Protein AF-A0A959FD86-F1 (afdb_monomer)

pLDDT: mean 81.45, std 14.0, range [46.38, 97.31]

Sequence (207 aa):
MQPTAFTTLLCTLETKECADFSRFHRYMFPRRQRAQRYLDFLLLYHPDYHSRKDLTKAFVFQSLHPGSTYDNKSLGNVFSYLKGQLETFLSWQYLMQTGFERDVFLAKVLRERSLSKAYYQQLTAAGRNLEKADVVGQRTLINYLEIKHGDYYSSLDNKLQHRDYKGSVFGQLLKSQELLNDLLATKYAAELQNRKRILGQVDQKVG

Secondary structure (DSSP, 8-state):
----HHHHHHTTS-HHHHHHHHHHHHHH-TT-HHHHHHHHHHHTT-S-TTT-SS--HHHHHHHHSTTSPP-HHHHHHHHHHHHHHHHHHHHHHHHHH-HHHHHHHHHHHHHHTT-HHHHHHHHHHHHHHHHHS----HHHHHHHHHHHHHHHT-TT-GGGGGS-GGGSHHHHHHHHHHHHHHHHHHHHHHHHHHHHHHHHHHHTT--

Solvent-accessible surface area (backbone atoms only — not comparable to full-atom values): 11746 Å² total; per-residue (Å²): 35,84,86,42,77,38,57,58,56,58,48,74,51,50,77,66,51,48,54,50,48,55,51,48,49,52,70,80,41,67,90,45,56,71,54,49,54,55,50,58,59,51,58,77,42,67,69,52,46,66,79,36,80,79,46,32,71,61,48,57,48,39,74,77,38,71,94,54,80,84,53,68,68,64,52,48,53,43,43,57,50,52,31,54,51,48,54,50,49,53,52,48,52,56,38,69,73,34,66,54,60,40,32,49,51,51,22,52,54,28,47,77,68,68,36,57,71,61,17,51,55,34,41,54,53,29,50,56,54,49,77,68,49,95,57,98,42,75,66,50,53,52,54,50,47,56,45,52,52,53,52,69,73,33,90,87,45,76,75,60,85,72,59,82,40,80,85,37,73,66,33,50,48,51,52,51,52,51,51,50,51,52,51,51,51,52,51,49,52,51,51,54,51,51,50,52,52,54,54,57,55,52,62,68,72,77,113

Mean predicted aligned error: 12.86 Å

Radius of gyration: 27.87 Å; Cα contacts (8 Å, |Δi|>4): 113; chains: 1; bounding box: 80×49×65 Å

Structure (mmCIF, N/CA/C/O backbone):
data_AF-A0A959FD86-F1
#
_entry.id   AF-A0A959FD86-F1
#
loop_
_atom_site.group_PDB
_atom_site.id
_atom_site.type_symbol
_atom_site.label_atom_id
_atom_site.label_alt_id
_atom_site.label_comp_id
_atom_site.label_asym_id
_atom_site.label_entity_id
_atom_site.label_seq_id
_atom_site.pdbx_PDB_ins_code
_atom_site.Cartn_x
_atom_site.Cartn_y
_atom_site.Cartn_z
_atom_site.occupancy
_atom_site.B_iso_or_equiv
_atom_site.auth_seq_id
_atom_site.auth_comp_id
_atom_site.auth_asym_id
_atom_site.auth_atom_id
_atom_site.pdbx_PDB_model_num
ATOM 1 N N . MET A 1 1 ? -14.243 11.418 16.807 1.00 82.81 1 MET A N 1
ATOM 2 C CA . MET A 1 1 ? -13.018 10.734 17.305 1.00 82.81 1 MET A CA 1
ATOM 3 C C . MET A 1 1 ? -11.762 11.507 16.945 1.00 82.81 1 MET A C 1
ATOM 5 O O . MET A 1 1 ? -11.674 11.977 15.815 1.00 82.81 1 MET A O 1
ATOM 9 N N . GLN A 1 2 ? -10.776 11.587 17.854 1.00 83.50 2 GLN A N 1
ATOM 10 C CA . GLN A 1 2 ? -9.439 12.090 17.504 1.00 83.50 2 GLN A CA 1
ATOM 11 C C . GLN A 1 2 ? -8.875 11.295 16.314 1.00 83.50 2 GLN A C 1
ATOM 13 O O . GLN A 1 2 ? -8.913 10.057 16.367 1.00 83.50 2 GLN A O 1
ATOM 18 N N . PRO A 1 3 ? -8.391 11.966 15.256 1.00 86.81 3 PRO A N 1
ATOM 19 C CA . PRO A 1 3 ? -7.909 11.293 14.066 1.00 86.81 3 PRO A CA 1
ATOM 20 C C . PRO A 1 3 ? -6.729 10.381 14.387 1.00 86.81 3 PRO A C 1
ATOM 22 O O . PRO A 1 3 ? -5.819 10.714 15.143 1.00 86.81 3 PRO A O 1
ATOM 25 N N . THR A 1 4 ? -6.782 9.183 13.820 1.00 90.88 4 THR A N 1
ATOM 26 C CA . THR A 1 4 ? -5.685 8.218 13.822 1.00 90.88 4 THR A CA 1
ATOM 27 C C . THR A 1 4 ? -5.287 7.953 12.384 1.00 90.88 4 THR A C 1
ATOM 29 O O . THR A 1 4 ? -6.132 8.058 11.500 1.00 90.88 4 THR A O 1
ATOM 32 N N . ALA A 1 5 ? -4.045 7.531 12.144 1.00 91.75 5 ALA A N 1
ATOM 33 C CA . ALA A 1 5 ? -3.595 7.206 10.792 1.00 91.75 5 ALA A CA 1
ATOM 34 C C . ALA A 1 5 ? -4.514 6.184 10.089 1.00 91.75 5 ALA A C 1
ATOM 36 O O . ALA A 1 5 ? -4.769 6.317 8.898 1.00 91.75 5 ALA A O 1
ATOM 37 N N . PHE A 1 6 ? -5.066 5.214 10.833 1.00 94.88 6 PHE A N 1
ATOM 38 C CA . PHE A 1 6 ? -6.051 4.275 10.295 1.00 94.88 6 PHE A CA 1
ATOM 39 C C . PHE A 1 6 ? -7.334 4.977 9.842 1.00 94.88 6 PHE A C 1
ATOM 41 O O . PHE A 1 6 ? -7.732 4.829 8.697 1.00 94.88 6 PHE A O 1
ATOM 48 N N . THR A 1 7 ? -7.981 5.742 10.723 1.00 92.94 7 THR A N 1
ATOM 49 C CA . THR A 1 7 ? -9.269 6.376 10.400 1.00 92.94 7 THR A CA 1
ATOM 50 C C . THR A 1 7 ? -9.144 7.483 9.371 1.00 92.94 7 THR A C 1
ATOM 52 O O . THR A 1 7 ? -10.037 7.629 8.554 1.00 92.94 7 THR A O 1
ATOM 55 N N . THR A 1 8 ? -8.032 8.221 9.371 1.00 93.38 8 THR A N 1
ATOM 56 C CA . THR A 1 8 ? -7.745 9.223 8.341 1.00 93.38 8 THR A CA 1
ATOM 57 C C . THR A 1 8 ? -7.641 8.573 6.966 1.00 93.38 8 THR A C 1
ATOM 59 O O . THR A 1 8 ? -8.218 9.092 6.021 1.00 93.38 8 THR A O 1
ATOM 62 N N . LEU A 1 9 ? -6.957 7.427 6.861 1.00 93.88 9 LEU A N 1
ATOM 63 C CA . LEU A 1 9 ? -6.895 6.666 5.615 1.00 93.88 9 LEU A CA 1
ATOM 64 C C . LEU A 1 9 ? -8.255 6.049 5.272 1.00 93.88 9 LEU A C 1
ATOM 66 O O . LEU A 1 9 ? -8.675 6.091 4.129 1.00 93.88 9 LEU A O 1
ATOM 70 N N . LEU A 1 10 ? -8.981 5.529 6.263 1.00 94.88 10 LEU A N 1
ATOM 71 C CA . LEU A 1 10 ? -10.306 4.950 6.054 1.00 94.88 10 LEU A CA 1
ATOM 72 C C . LEU A 1 10 ? -11.311 5.972 5.494 1.00 94.88 10 LEU A C 1
ATOM 74 O O . LEU A 1 10 ? -12.172 5.579 4.722 1.00 94.88 10 LEU A O 1
ATOM 78 N N . CYS A 1 11 ? -11.198 7.261 5.844 1.00 94.31 11 CYS A N 1
ATOM 79 C CA . CYS A 1 11 ? -12.034 8.335 5.289 1.00 94.31 11 CYS A CA 1
ATOM 80 C C . CYS A 1 11 ? -11.855 8.563 3.786 1.00 94.31 11 CYS A C 1
ATOM 82 O O . CYS A 1 11 ? -12.707 9.209 3.184 1.00 94.31 11 CYS A O 1
ATOM 84 N N . THR A 1 12 ? -10.731 8.143 3.199 1.00 94.44 12 THR A N 1
ATOM 85 C CA . THR A 1 12 ? -10.464 8.394 1.777 1.00 94.44 12 THR A CA 1
ATOM 86 C C . THR A 1 12 ? -11.132 7.369 0.872 1.00 94.44 12 THR A C 1
ATOM 88 O O . THR A 1 12 ? -11.039 7.512 -0.341 1.00 94.44 12 THR A O 1
ATOM 91 N N . LEU A 1 13 ? -11.735 6.324 1.443 1.00 95.06 13 LEU A N 1
ATOM 92 C CA . LEU A 1 13 ? -12.350 5.246 0.686 1.00 95.06 13 LEU A CA 1
ATOM 93 C C . LEU A 1 13 ? -13.759 5.642 0.248 1.00 95.06 13 LEU A C 1
ATOM 95 O O . LEU A 1 13 ? -14.527 6.251 0.991 1.00 95.06 13 LEU A O 1
ATOM 99 N N . GLU A 1 14 ? -14.137 5.229 -0.952 1.00 95.06 14 GLU A N 1
ATOM 100 C CA . GLU A 1 14 ? -15.531 5.259 -1.375 1.00 95.06 14 GLU A CA 1
ATOM 101 C C . GLU A 1 14 ? -16.345 4.166 -0.666 1.00 95.06 14 GLU A C 1
ATOM 103 O O . GLU A 1 14 ? -15.820 3.144 -0.219 1.00 95.06 14 GLU A O 1
ATOM 108 N N . THR A 1 15 ? -17.674 4.310 -0.630 1.00 93.62 15 THR A N 1
ATOM 109 C CA . THR A 1 15 ? -18.572 3.316 -0.010 1.00 93.62 15 THR A CA 1
ATOM 110 C C . THR A 1 15 ? -18.346 1.899 -0.548 1.00 93.62 15 THR A C 1
ATOM 112 O O . THR A 1 15 ? -18.383 0.926 0.209 1.00 93.62 15 THR A O 1
ATOM 115 N N . LYS A 1 16 ? -18.081 1.774 -1.854 1.00 94.88 16 LYS A N 1
ATOM 116 C CA . LYS A 1 16 ? -17.762 0.490 -2.486 1.00 94.88 16 LYS A CA 1
ATOM 117 C C . LYS A 1 16 ? -16.429 -0.068 -1.981 1.00 94.88 16 LYS A C 1
ATOM 119 O O . LYS A 1 16 ? -16.367 -1.240 -1.618 1.00 94.88 16 LYS A O 1
ATOM 124 N N . GLU A 1 17 ? -15.396 0.766 -1.899 1.00 95.44 17 GLU A N 1
ATOM 125 C CA . GLU A 1 17 ? -14.077 0.371 -1.397 1.00 95.44 17 GLU A CA 1
ATOM 126 C C . GLU A 1 17 ? -14.132 -0.049 0.073 1.00 95.44 17 GLU A C 1
ATOM 128 O O . GLU A 1 17 ? -13.479 -1.014 0.456 1.00 95.44 17 GLU A O 1
ATOM 133 N N . CYS A 1 18 ? -14.965 0.592 0.897 1.00 96.69 18 CYS A N 1
ATOM 134 C CA . CYS A 1 18 ? -15.204 0.152 2.272 1.00 96.69 18 CYS A CA 1
ATOM 135 C C . CYS A 1 18 ? -15.794 -1.261 2.344 1.00 96.69 18 CYS A C 1
ATOM 137 O O . CYS A 1 18 ? -15.360 -2.080 3.162 1.00 96.69 18 CYS A O 1
ATOM 139 N N . ALA A 1 19 ? -16.785 -1.554 1.498 1.00 96.31 19 ALA A N 1
ATOM 140 C CA . ALA A 1 19 ? -17.406 -2.872 1.435 1.00 96.31 19 ALA A CA 1
ATOM 141 C C . ALA A 1 19 ? -16.407 -3.937 0.953 1.00 96.31 19 ALA A C 1
ATOM 143 O O . ALA A 1 19 ? -16.320 -5.021 1.541 1.00 96.31 19 ALA A O 1
ATOM 144 N N . ASP A 1 20 ? -15.618 -3.608 -0.071 1.00 96.19 20 ASP A N 1
ATOM 145 C CA . ASP A 1 20 ? -14.568 -4.474 -0.603 1.00 96.19 20 ASP A CA 1
ATOM 146 C C . ASP A 1 20 ? -13.450 -4.695 0.423 1.00 96.19 20 ASP A C 1
ATOM 148 O O . ASP A 1 20 ? -13.005 -5.830 0.600 1.00 96.19 20 ASP A O 1
ATOM 152 N N . PHE A 1 21 ? -13.060 -3.667 1.180 1.00 97.31 21 PHE A N 1
ATOM 153 C CA . PHE A 1 21 ? -12.067 -3.779 2.245 1.00 97.31 21 PHE A CA 1
ATOM 154 C C . PHE A 1 21 ? -12.558 -4.651 3.409 1.00 97.31 21 PHE A C 1
ATOM 156 O O . PHE A 1 21 ? -11.832 -5.540 3.861 1.00 97.31 21 PHE A O 1
ATOM 163 N N . SER A 1 22 ? -13.801 -4.468 3.872 1.00 96.88 22 SER A N 1
ATOM 164 C CA . SER A 1 22 ? -14.382 -5.332 4.915 1.00 96.88 22 SER A CA 1
ATOM 165 C C . SER A 1 22 ? -14.430 -6.794 4.462 1.00 96.88 22 SER A C 1
ATOM 167 O O . SER A 1 22 ? -14.058 -7.704 5.211 1.00 96.88 22 SER A O 1
ATOM 169 N N . ARG A 1 23 ? -14.805 -7.030 3.199 1.00 96.25 23 ARG A N 1
ATOM 170 C CA . ARG A 1 23 ? -14.803 -8.360 2.586 1.00 96.25 23 ARG A CA 1
ATOM 171 C C . ARG A 1 23 ? -13.389 -8.943 2.497 1.00 96.25 23 ARG A C 1
ATOM 173 O O . ARG A 1 23 ? -13.185 -10.091 2.894 1.00 96.25 23 ARG A O 1
ATOM 180 N N . PHE A 1 24 ? -12.423 -8.161 2.019 1.00 95.75 24 PHE A N 1
ATOM 181 C CA . PHE A 1 24 ? -11.012 -8.535 1.936 1.00 95.75 24 PHE A CA 1
ATOM 182 C C . PHE A 1 24 ? -10.473 -8.961 3.303 1.00 95.75 24 PHE A C 1
ATOM 184 O O . PHE A 1 24 ? -9.928 -10.057 3.433 1.00 95.75 24 PHE A O 1
ATOM 191 N N . HIS A 1 25 ? -10.687 -8.146 4.339 1.00 95.75 25 HIS A N 1
ATOM 192 C CA . HIS A 1 25 ? -10.209 -8.445 5.685 1.00 95.75 25 HIS A CA 1
ATOM 193 C C . HIS A 1 25 ? -10.817 -9.749 6.227 1.00 95.75 25 HIS A C 1
ATOM 195 O O . HIS A 1 25 ? -10.102 -10.591 6.776 1.00 95.75 25 HIS A O 1
ATOM 201 N N . ARG A 1 26 ? -12.122 -9.962 6.014 1.00 95.00 26 ARG A N 1
ATOM 202 C CA . ARG A 1 26 ? -12.829 -11.172 6.453 1.00 95.00 26 ARG A CA 1
ATOM 203 C C . ARG A 1 26 ? -12.296 -12.446 5.794 1.00 95.00 26 ARG A C 1
ATOM 205 O O . ARG A 1 26 ? -12.138 -13.451 6.485 1.00 95.00 26 ARG A O 1
ATOM 212 N N . TYR A 1 27 ? -12.009 -12.408 4.492 1.00 93.44 27 TYR A N 1
ATOM 213 C CA . TYR A 1 27 ? -11.501 -13.572 3.759 1.00 93.44 27 TYR A CA 1
ATOM 214 C C . TYR A 1 27 ? -10.017 -13.840 4.007 1.00 93.44 27 TYR A C 1
ATOM 216 O O . TYR A 1 27 ? -9.631 -14.993 4.186 1.00 93.44 27 TYR A O 1
ATOM 224 N N . MET A 1 28 ? -9.190 -12.795 4.049 1.00 91.00 28 MET A N 1
ATOM 225 C CA . MET A 1 28 ? -7.741 -12.947 4.207 1.00 91.00 28 MET A CA 1
ATOM 226 C C . MET A 1 28 ? -7.341 -13.246 5.658 1.00 91.00 28 MET A C 1
ATOM 228 O O . MET A 1 28 ? -6.333 -13.911 5.896 1.00 91.00 28 MET A O 1
ATOM 232 N N . PHE A 1 29 ? -8.136 -12.804 6.643 1.00 92.31 29 PHE A N 1
ATOM 233 C CA . PHE A 1 29 ? -7.802 -12.921 8.068 1.00 92.31 29 PHE A CA 1
ATOM 234 C C . PHE A 1 29 ? -8.941 -13.518 8.917 1.00 92.31 29 PHE A C 1
ATOM 236 O O . PHE A 1 29 ? -9.335 -12.929 9.930 1.00 92.31 29 PHE A O 1
ATOM 243 N N . PRO A 1 30 ? -9.429 -14.738 8.611 1.00 87.44 30 PRO A N 1
ATOM 244 C CA . PRO A 1 30 ? -10.606 -15.322 9.268 1.00 87.44 30 PRO A CA 1
ATOM 245 C C . PRO A 1 30 ? -10.435 -15.524 10.785 1.00 87.44 30 PRO A C 1
ATOM 247 O O . PRO A 1 30 ? -11.404 -15.502 11.542 1.00 87.44 30 PRO A O 1
ATOM 250 N N . ARG A 1 31 ? -9.192 -15.671 11.266 1.00 90.31 31 ARG A N 1
ATOM 251 C CA . ARG A 1 31 ? -8.867 -15.827 12.698 1.00 90.31 31 ARG A CA 1
ATOM 252 C C . ARG A 1 31 ? -8.836 -14.502 13.474 1.00 90.31 31 ARG A C 1
ATOM 254 O O . ARG A 1 31 ? -8.650 -14.508 14.688 1.00 90.31 31 ARG A O 1
ATOM 261 N N . ARG A 1 32 ? -8.990 -13.351 12.809 1.00 91.88 32 ARG A N 1
ATOM 262 C CA . ARG A 1 32 ? -8.863 -12.006 13.407 1.00 91.88 32 ARG A CA 1
ATOM 263 C C . ARG A 1 32 ? -10.224 -11.334 13.608 1.00 91.88 32 ARG A C 1
ATOM 265 O O . ARG A 1 32 ? -10.382 -10.137 13.378 1.00 91.88 32 ARG A O 1
ATOM 272 N N . GLN A 1 33 ? -11.199 -12.093 14.115 1.00 90.56 33 GLN A N 1
ATOM 273 C CA . GLN A 1 33 ? -12.577 -11.622 14.320 1.00 90.56 33 GLN A CA 1
ATOM 274 C C . GLN A 1 33 ? -12.679 -10.377 15.209 1.00 90.56 33 GLN A C 1
ATOM 276 O O . GLN A 1 33 ? -13.546 -9.535 14.991 1.00 90.56 33 GLN A O 1
ATOM 281 N N . ARG A 1 34 ? -11.771 -10.216 16.183 1.00 92.62 34 ARG A N 1
ATOM 282 C CA . ARG A 1 34 ? -11.723 -9.001 17.005 1.00 92.62 34 ARG A CA 1
ATOM 283 C C . ARG A 1 34 ? -11.517 -7.759 16.139 1.00 92.62 34 ARG A C 1
ATOM 285 O O . ARG A 1 34 ? -12.311 -6.837 16.232 1.00 92.62 34 ARG A O 1
ATOM 292 N N . ALA A 1 35 ? -10.498 -7.752 15.280 1.00 94.81 35 ALA A N 1
ATOM 293 C CA . ALA A 1 35 ? -10.222 -6.625 14.392 1.00 94.81 35 ALA A CA 1
ATOM 294 C C . ALA A 1 35 ? -11.374 -6.382 13.404 1.00 94.81 35 ALA A C 1
ATOM 296 O O . ALA A 1 35 ? -11.750 -5.235 13.188 1.00 94.81 35 ALA A O 1
ATOM 297 N N . GLN A 1 36 ? -11.994 -7.455 12.897 1.00 96.31 36 GLN A N 1
ATOM 298 C CA . GLN A 1 36 ? -13.178 -7.356 12.040 1.00 96.31 36 GLN A CA 1
ATOM 299 C C . GLN A 1 36 ? -14.332 -6.620 12.734 1.00 96.31 36 GLN A C 1
ATOM 301 O O . GLN A 1 36 ? -14.937 -5.748 12.127 1.00 96.31 36 GLN A O 1
ATOM 306 N N . ARG A 1 37 ? -14.614 -6.915 14.010 1.00 96.06 37 ARG A N 1
ATOM 307 C CA . ARG A 1 37 ? -15.668 -6.220 14.769 1.00 96.06 37 ARG A CA 1
ATOM 308 C C . ARG A 1 37 ? -15.402 -4.723 14.908 1.00 96.06 37 ARG A C 1
ATOM 310 O O . ARG A 1 37 ? -16.329 -3.933 14.779 1.00 96.06 37 ARG A O 1
ATOM 317 N N . TYR A 1 38 ? -14.148 -4.336 15.147 1.00 95.62 38 TYR A N 1
ATOM 318 C CA . TYR A 1 38 ? -13.763 -2.922 15.170 1.00 95.62 38 TYR A CA 1
ATOM 319 C C . TYR A 1 38 ? -13.949 -2.261 13.806 1.00 95.62 38 TYR A C 1
ATOM 321 O O . TYR A 1 38 ? -14.475 -1.154 13.745 1.00 95.62 38 TYR A O 1
ATOM 329 N N . LEU A 1 39 ? -13.543 -2.935 12.727 1.00 96.56 39 LEU A N 1
ATOM 330 C CA . LEU A 1 39 ? -13.739 -2.442 11.368 1.00 96.56 39 LEU A CA 1
ATOM 331 C C . LEU A 1 39 ? -15.228 -2.249 11.060 1.00 96.56 39 LEU A C 1
ATOM 333 O O . LEU A 1 39 ? -15.629 -1.146 10.710 1.00 96.56 39 LEU A O 1
ATOM 337 N N . ASP A 1 40 ? -16.044 -3.285 11.257 1.00 95.88 40 ASP A N 1
ATOM 338 C CA . ASP A 1 40 ? -17.480 -3.249 10.971 1.00 95.88 40 ASP A CA 1
ATOM 339 C C . ASP A 1 40 ? -18.190 -2.165 11.797 1.00 95.88 40 ASP A C 1
ATOM 341 O O . ASP A 1 40 ? -19.011 -1.432 11.257 1.00 95.88 40 ASP A O 1
ATOM 345 N N . PHE A 1 41 ? -17.826 -2.000 13.076 1.00 95.38 41 PHE A N 1
ATOM 346 C CA . PHE A 1 41 ? -18.357 -0.922 13.915 1.00 95.38 41 PHE A CA 1
ATOM 347 C C . PHE A 1 41 ? -17.993 0.464 13.381 1.00 95.38 41 PHE A C 1
ATOM 349 O O . PHE A 1 41 ? -18.842 1.348 13.330 1.00 95.38 41 PHE A O 1
ATOM 356 N N . LEU A 1 42 ? -16.732 0.672 12.993 1.00 93.38 42 LEU A N 1
ATOM 357 C CA . LEU A 1 42 ? -16.291 1.963 12.475 1.00 93.38 42 LEU A CA 1
ATOM 358 C C . LEU A 1 42 ? -16.990 2.290 11.156 1.00 93.38 42 LEU A C 1
ATOM 360 O O . LEU A 1 42 ? -17.450 3.415 11.004 1.00 93.38 42 LEU A O 1
ATOM 364 N N . LEU A 1 43 ? -17.149 1.318 10.255 1.00 94.56 43 LEU A N 1
ATOM 365 C CA . LEU A 1 43 ? -17.794 1.518 8.954 1.00 94.56 43 LEU A CA 1
ATOM 366 C C . LEU A 1 43 ? -19.246 2.016 9.045 1.00 94.56 43 LEU A C 1
ATOM 368 O O . LEU A 1 43 ? -19.702 2.674 8.114 1.00 94.56 43 LEU A O 1
ATOM 372 N N . LEU A 1 44 ? -19.945 1.801 10.166 1.00 93.25 44 LEU A N 1
ATOM 373 C CA . LEU A 1 44 ? -21.273 2.389 10.415 1.00 93.25 44 LEU A CA 1
ATOM 374 C C . LEU A 1 44 ? -21.263 3.924 10.457 1.00 93.25 44 LEU A C 1
ATOM 376 O O . LEU A 1 44 ? -22.303 4.551 10.283 1.00 93.25 44 LEU A O 1
ATOM 380 N N . TYR A 1 45 ? -20.101 4.522 10.715 1.00 92.00 45 TYR A N 1
ATOM 381 C CA . TYR A 1 45 ? -19.916 5.965 10.840 1.00 92.00 45 TYR A CA 1
ATOM 382 C C . TYR A 1 45 ? -19.085 6.558 9.692 1.00 92.00 45 TYR A C 1
ATOM 384 O O . TYR A 1 45 ? -18.669 7.710 9.794 1.00 92.00 45 TYR A O 1
ATOM 392 N N . HIS A 1 46 ? -18.815 5.798 8.623 1.00 90.56 46 HIS A N 1
ATOM 393 C CA . HIS A 1 46 ? -18.085 6.296 7.454 1.00 90.56 46 HIS A CA 1
ATOM 394 C C . HIS A 1 46 ? -18.901 7.360 6.700 1.00 90.56 46 HIS A C 1
ATOM 396 O O . HIS A 1 46 ? -20.073 7.104 6.425 1.00 90.56 46 HIS A O 1
ATOM 402 N N . PRO A 1 47 ? -18.311 8.495 6.261 1.00 89.75 47 PRO A N 1
ATOM 403 C CA . PRO A 1 47 ? -16.932 8.978 6.476 1.00 89.75 47 PRO A CA 1
ATOM 404 C C . PRO A 1 47 ? -16.777 9.910 7.700 1.00 89.75 47 PRO A C 1
ATOM 406 O O . PRO A 1 47 ? -15.696 10.432 7.975 1.00 89.75 47 PRO A O 1
ATOM 409 N N . ASP A 1 48 ? -17.852 10.138 8.448 1.00 87.81 48 ASP A N 1
ATOM 410 C CA . ASP A 1 48 ? -18.017 11.235 9.408 1.00 87.81 48 ASP A CA 1
ATOM 411 C C . ASP A 1 48 ? -17.437 10.977 10.815 1.00 87.81 48 ASP A C 1
ATOM 413 O O . ASP A 1 48 ? -17.847 11.569 11.817 1.00 87.81 48 ASP A O 1
ATOM 417 N N . TYR A 1 49 ? -16.423 10.124 10.947 1.00 83.62 49 TYR A N 1
ATOM 418 C CA . TYR A 1 49 ? -15.870 9.745 12.258 1.00 83.62 49 TYR A CA 1
ATOM 419 C C . TYR A 1 49 ? -15.298 10.925 13.052 1.00 83.62 49 TYR A C 1
ATOM 421 O O . TYR A 1 49 ? -15.244 10.893 14.287 1.00 83.62 49 TYR A O 1
ATOM 429 N N . HIS A 1 50 ? -14.786 11.937 12.349 1.00 82.19 50 HIS A N 1
ATOM 430 C CA . HIS A 1 50 ? -14.096 13.079 12.947 1.00 82.19 50 HIS A CA 1
ATOM 431 C C . HIS A 1 50 ? -15.053 14.204 13.343 1.00 82.19 50 HIS A C 1
ATOM 433 O O . HIS A 1 50 ? -14.777 14.898 14.321 1.00 82.19 50 HIS A O 1
ATOM 439 N N . SER A 1 51 ? -16.193 14.337 12.659 1.00 84.69 51 SER A N 1
ATOM 440 C CA . SER A 1 51 ? -17.223 15.333 12.979 1.00 84.69 51 SER A CA 1
ATOM 441 C C . SER A 1 51 ? -18.078 14.915 14.183 1.00 84.69 51 SER A C 1
ATOM 443 O O . SER A 1 51 ? -18.573 15.768 14.923 1.00 84.69 51 SER A O 1
ATOM 445 N N . ARG A 1 52 ? -18.190 13.607 14.458 1.00 85.62 52 ARG A N 1
ATOM 446 C CA . ARG A 1 52 ? -18.922 13.076 15.618 1.00 85.62 52 ARG A CA 1
ATOM 447 C C . ARG A 1 52 ? -18.126 13.210 16.926 1.00 85.62 52 ARG A C 1
ATOM 449 O O . ARG A 1 52 ? -17.121 12.521 17.150 1.00 85.62 52 ARG A O 1
ATOM 456 N N . LYS A 1 53 ? -18.590 14.110 17.805 1.00 82.81 53 LYS A N 1
ATOM 457 C CA . LYS A 1 53 ? -17.997 14.386 19.132 1.00 82.81 53 LYS A CA 1
ATOM 458 C C . LYS A 1 53 ? -18.192 13.237 20.127 1.00 82.81 53 LYS A C 1
ATOM 460 O O . LYS A 1 53 ? -17.323 13.005 20.961 1.00 82.81 53 LYS A O 1
ATOM 465 N N . ASP A 1 54 ? -19.302 12.514 20.017 1.00 85.25 54 ASP A N 1
ATOM 466 C CA . ASP A 1 54 ? -19.659 11.354 20.842 1.00 85.25 54 ASP A CA 1
ATOM 467 C C . ASP A 1 54 ? -18.819 10.112 20.511 1.00 85.25 54 ASP A C 1
ATOM 469 O O . ASP A 1 54 ? -18.520 9.299 21.388 1.00 85.25 54 ASP A O 1
ATOM 473 N N . LEU A 1 55 ? -18.354 9.998 19.264 1.00 89.69 55 LEU A N 1
ATOM 474 C CA . LEU A 1 55 ? -17.487 8.911 18.824 1.00 89.69 55 LEU A CA 1
ATOM 475 C C . LEU A 1 55 ? -16.062 9.104 19.368 1.00 89.69 55 LEU A C 1
ATOM 477 O O . LEU A 1 55 ? -15.167 9.566 18.666 1.00 89.69 55 LEU A O 1
ATOM 481 N N . THR A 1 56 ? -15.819 8.788 20.636 1.00 90.62 56 THR A N 1
ATOM 482 C CA . THR A 1 56 ? -14.476 8.795 21.245 1.00 90.62 56 THR A CA 1
ATOM 483 C C . THR A 1 56 ? -13.829 7.408 21.190 1.00 90.62 56 THR A C 1
ATOM 485 O O . THR A 1 56 ? -14.511 6.398 21.043 1.00 90.62 56 THR A O 1
ATOM 488 N N . LYS A 1 57 ? -12.500 7.320 21.350 1.00 91.25 57 LYS A N 1
ATOM 489 C CA . LYS A 1 57 ? -11.803 6.022 21.457 1.00 91.25 57 LYS A CA 1
ATOM 490 C C . LYS A 1 57 ? -12.344 5.171 22.614 1.00 91.25 57 LYS A C 1
ATOM 492 O O . LYS A 1 57 ? -12.532 3.968 22.455 1.00 91.25 57 LYS A O 1
ATOM 497 N N . ALA A 1 58 ? -12.636 5.814 23.745 1.00 92.69 58 ALA A N 1
ATOM 498 C CA . ALA A 1 58 ? -13.258 5.172 24.896 1.00 92.69 58 ALA A CA 1
ATOM 499 C C . ALA A 1 58 ? -14.659 4.645 24.560 1.00 92.69 58 ALA A C 1
ATOM 501 O O . ALA A 1 58 ? -14.960 3.497 24.866 1.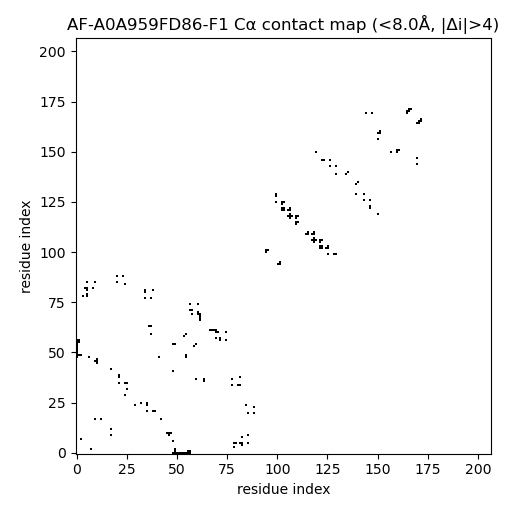00 92.69 58 ALA A O 1
ATOM 502 N N . PHE A 1 59 ? -15.473 5.433 23.853 1.00 93.12 59 PHE A N 1
ATOM 503 C CA . PHE A 1 59 ? -16.800 5.011 23.404 1.00 93.12 59 PHE A CA 1
ATOM 504 C C . PHE A 1 59 ? -16.744 3.799 22.462 1.00 93.12 59 PHE A C 1
ATOM 506 O O . PHE A 1 59 ? -17.472 2.830 22.669 1.00 93.12 59 PHE A O 1
ATOM 513 N N . VAL A 1 60 ? -15.847 3.811 21.468 1.00 92.88 60 VAL A N 1
ATOM 514 C CA . VAL A 1 60 ? -15.643 2.674 20.550 1.00 92.88 60 VAL A CA 1
ATOM 515 C C . VAL A 1 60 ? -15.250 1.417 21.331 1.00 92.88 60 VAL A C 1
ATOM 517 O O . VAL A 1 60 ? -15.808 0.345 21.108 1.00 92.88 60 VAL A O 1
ATOM 520 N N . PHE A 1 61 ? -14.305 1.541 22.269 1.00 94.94 61 PHE A N 1
ATOM 521 C CA . PHE A 1 61 ? -13.870 0.417 23.096 1.00 94.94 61 PHE A CA 1
ATOM 522 C C . PHE A 1 61 ? -15.015 -0.131 23.953 1.00 94.94 61 PHE A C 1
ATOM 524 O O . PHE A 1 61 ? -15.263 -1.333 23.925 1.00 94.94 61 PHE A O 1
ATOM 531 N N . GLN A 1 62 ? -15.740 0.742 24.656 1.00 94.88 62 GLN A N 1
ATOM 532 C CA . GLN A 1 62 ? -16.838 0.354 25.542 1.00 94.88 62 GLN A CA 1
ATOM 533 C C . GLN A 1 62 ? -17.997 -0.297 24.780 1.00 94.88 62 GLN A C 1
ATOM 535 O O . GLN A 1 62 ? -18.597 -1.247 25.274 1.00 94.88 62 GLN A O 1
ATOM 540 N N . SER A 1 63 ? -18.279 0.176 23.562 1.00 93.94 63 SER A N 1
ATOM 541 C CA . SER A 1 63 ? -19.326 -0.385 22.698 1.00 93.94 63 SER A CA 1
ATOM 542 C C . SER A 1 63 ? -19.025 -1.828 22.281 1.00 93.94 63 SER A C 1
ATOM 544 O O . SER A 1 63 ? -19.939 -2.627 22.101 1.00 93.94 63 SER A O 1
ATOM 546 N N . LEU A 1 64 ? -17.744 -2.177 22.138 1.00 94.56 64 LEU A N 1
ATOM 547 C CA . LEU A 1 64 ? -17.301 -3.510 21.714 1.00 94.56 64 LEU A CA 1
ATOM 548 C C . LEU A 1 64 ? -16.902 -4.426 22.881 1.00 94.56 64 LEU A C 1
ATOM 550 O O . LEU A 1 64 ? -16.865 -5.646 22.714 1.00 94.56 64 LEU A O 1
ATOM 554 N N . HIS A 1 65 ? -16.611 -3.850 24.047 1.00 94.06 65 HIS A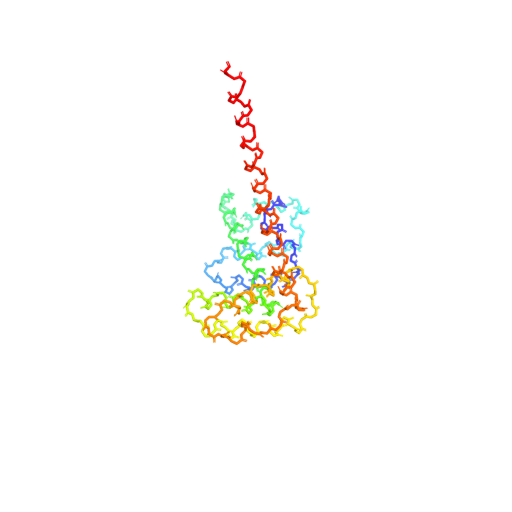 N 1
ATOM 555 C CA . HIS A 1 65 ? -16.200 -4.541 25.269 1.00 94.06 65 HIS A CA 1
ATOM 556 C C . HIS A 1 65 ? -16.975 -4.005 26.488 1.00 94.06 65 HIS A C 1
ATOM 558 O O . HIS A 1 65 ? -16.384 -3.378 27.373 1.00 94.06 65 HIS A O 1
ATOM 564 N N . PRO A 1 66 ? -18.301 -4.226 26.556 1.00 93.44 66 PRO A N 1
ATOM 565 C CA . PRO A 1 66 ? -19.115 -3.713 27.650 1.00 93.44 66 PRO A CA 1
ATOM 566 C C . PRO A 1 66 ? -18.641 -4.274 28.997 1.00 93.44 66 PRO A C 1
ATOM 568 O O . PRO A 1 66 ? -18.326 -5.456 29.120 1.00 93.44 66 PRO A O 1
ATOM 571 N N . GLY A 1 67 ? -18.562 -3.404 30.006 1.00 92.75 67 GLY A N 1
ATOM 572 C CA . GLY A 1 67 ? -18.122 -3.761 31.360 1.00 92.75 67 GLY A CA 1
ATOM 573 C C . GLY A 1 67 ? -16.608 -3.929 31.531 1.00 92.75 67 GLY A C 1
ATOM 574 O O . GLY A 1 67 ? -16.151 -4.150 32.647 1.00 92.75 67 GLY A O 1
ATOM 575 N N . SER A 1 68 ? -15.816 -3.797 30.463 1.00 94.50 68 SER A N 1
ATOM 576 C CA . SER A 1 68 ? -14.352 -3.800 30.555 1.00 94.50 68 SER A CA 1
ATOM 577 C C . SER A 1 68 ? -13.814 -2.393 30.814 1.00 94.50 68 SER A C 1
ATOM 579 O O . SER A 1 68 ? -14.336 -1.417 30.282 1.00 94.50 68 SER A O 1
ATOM 581 N N . THR A 1 69 ? -12.731 -2.276 31.583 1.00 95.19 69 THR A N 1
ATOM 582 C CA . THR A 1 69 ? -12.021 -1.000 31.747 1.00 95.19 69 THR A CA 1
ATOM 583 C C . THR A 1 69 ? -11.388 -0.580 30.422 1.00 95.19 69 THR A C 1
ATOM 585 O O . THR A 1 69 ? -10.798 -1.407 29.724 1.00 95.19 69 THR A O 1
ATOM 588 N N . TYR A 1 70 ? -11.496 0.705 30.073 1.00 95.75 70 TYR A N 1
ATOM 589 C CA . TYR A 1 70 ? -10.918 1.247 28.845 1.00 95.75 70 TYR A CA 1
ATOM 590 C C . TYR A 1 70 ? -9.413 0.959 28.741 1.00 95.75 70 TYR A C 1
ATOM 592 O O . TYR A 1 70 ? -8.627 1.411 29.572 1.00 95.75 70 TYR A O 1
ATOM 600 N N . ASP A 1 71 ? -9.016 0.260 27.674 1.00 93.69 71 ASP A N 1
ATOM 601 C CA . ASP A 1 71 ? -7.617 -0.036 27.364 1.00 93.69 71 ASP A CA 1
ATOM 602 C C . ASP A 1 71 ? -7.201 0.610 26.032 1.00 93.69 71 ASP A C 1
ATOM 604 O O . ASP A 1 71 ? -7.409 0.077 24.934 1.00 93.69 71 ASP A O 1
ATOM 608 N N . ASN A 1 72 ? -6.556 1.775 26.140 1.00 93.81 72 ASN A N 1
ATOM 609 C CA . ASN A 1 72 ? -6.034 2.514 24.992 1.00 93.81 72 ASN A CA 1
ATOM 610 C C . ASN A 1 72 ? -4.931 1.748 24.241 1.00 93.81 72 ASN A C 1
ATOM 612 O O . ASN A 1 72 ? -4.815 1.891 23.023 1.00 93.81 72 ASN A O 1
ATOM 616 N N . LYS A 1 73 ? -4.124 0.933 24.935 1.00 94.31 73 LYS A N 1
ATOM 617 C CA . LYS A 1 73 ? -3.043 0.159 24.309 1.00 94.31 73 LYS A CA 1
ATOM 618 C C . LYS A 1 73 ? -3.633 -0.947 23.445 1.00 94.31 73 LYS A C 1
ATOM 620 O O . LYS A 1 73 ? -3.234 -1.107 22.292 1.00 94.31 73 LYS A O 1
ATOM 625 N N . SER A 1 74 ? -4.617 -1.675 23.971 1.00 92.88 74 SER A N 1
ATOM 626 C CA . SER A 1 74 ? -5.302 -2.717 23.211 1.00 92.88 74 SER A CA 1
ATOM 627 C C . SER A 1 74 ? -6.004 -2.149 21.976 1.00 92.88 74 SER A C 1
ATOM 629 O O . SER A 1 74 ? -5.840 -2.701 20.887 1.00 92.88 74 SER A O 1
ATOM 631 N N . LEU A 1 75 ? -6.710 -1.021 22.112 1.00 93.62 75 LEU A N 1
ATOM 632 C CA . LEU A 1 75 ? -7.345 -0.347 20.978 1.00 93.62 75 LEU A CA 1
ATOM 633 C C . LEU A 1 75 ? -6.319 0.142 19.945 1.00 93.62 75 LEU A C 1
ATOM 635 O O . LEU A 1 75 ? -6.498 -0.069 18.746 1.00 93.62 75 LEU A O 1
ATOM 639 N N . GLY A 1 76 ? -5.229 0.759 20.407 1.00 93.19 76 GLY A N 1
ATOM 640 C CA . GLY A 1 76 ? -4.140 1.225 19.551 1.00 93.19 76 GLY A CA 1
ATOM 641 C C . GLY A 1 76 ? -3.536 0.096 18.718 1.00 93.19 76 GLY A C 1
ATOM 642 O O . GLY A 1 76 ? -3.365 0.254 17.513 1.00 93.19 76 GLY A O 1
ATOM 643 N N . ASN A 1 77 ? -3.309 -1.073 19.321 1.00 94.69 77 ASN A N 1
ATOM 644 C CA . ASN A 1 77 ? -2.815 -2.251 18.608 1.00 94.69 77 ASN A CA 1
ATOM 645 C C . ASN A 1 77 ? -3.782 -2.716 17.510 1.00 94.69 77 ASN A C 1
ATOM 647 O O . ASN A 1 77 ? -3.339 -3.088 16.424 1.00 94.69 77 ASN A O 1
ATOM 651 N N . VAL A 1 78 ? -5.094 -2.675 17.767 1.00 95.62 78 VAL A N 1
ATOM 652 C CA . VAL A 1 78 ? -6.102 -3.018 16.753 1.00 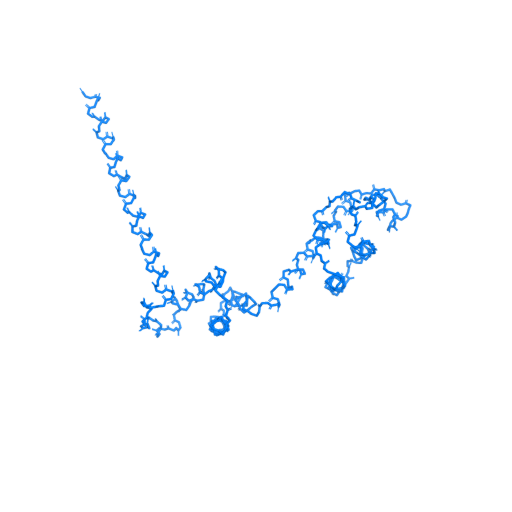95.62 78 VAL A CA 1
ATOM 653 C C . VAL A 1 78 ? -6.078 -2.019 15.598 1.00 95.62 78 VAL A C 1
ATOM 655 O O . VAL A 1 78 ? -6.082 -2.438 14.444 1.00 95.62 78 VAL A O 1
ATOM 658 N N . PHE A 1 79 ? -6.008 -0.716 15.877 1.00 95.06 79 PHE A N 1
ATOM 659 C CA . PHE A 1 79 ? -5.957 0.306 14.827 1.00 95.06 79 PHE A CA 1
ATOM 660 C C . PHE A 1 79 ? -4.671 0.233 14.002 1.00 95.06 79 PHE A C 1
ATOM 662 O O . PHE A 1 79 ? -4.737 0.318 12.779 1.00 95.06 79 PHE A O 1
ATOM 669 N N . SER A 1 80 ? -3.517 0.013 14.633 1.00 95.25 80 SER A N 1
ATOM 670 C CA . SER A 1 80 ? -2.254 -0.204 13.918 1.00 95.25 80 SER A CA 1
ATOM 671 C C . SER A 1 80 ? -2.312 -1.447 13.030 1.00 95.25 80 SER A C 1
ATOM 673 O O . SER A 1 80 ? -1.852 -1.415 11.891 1.00 95.25 80 SER A O 1
ATOM 675 N N . TYR A 1 81 ? -2.923 -2.530 13.519 1.00 95.75 81 TYR A N 1
ATOM 676 C CA . TYR A 1 81 ? -3.135 -3.735 12.724 1.00 95.75 81 TYR A CA 1
ATOM 677 C C . TYR A 1 81 ? -4.049 -3.472 11.518 1.00 95.75 81 TYR A C 1
ATOM 679 O O . TYR A 1 81 ? -3.669 -3.794 10.393 1.00 95.75 81 TYR A O 1
ATOM 687 N N . LEU A 1 82 ? -5.218 -2.856 11.733 1.00 96.62 82 LEU A N 1
ATOM 688 C CA . LEU A 1 82 ? -6.175 -2.536 10.669 1.00 96.62 82 LEU A CA 1
ATOM 689 C C . LEU A 1 82 ? -5.592 -1.567 9.635 1.00 96.62 82 LEU A C 1
ATOM 691 O O . LEU A 1 82 ? -5.841 -1.745 8.446 1.00 96.62 82 LEU A O 1
ATOM 695 N N . LYS A 1 83 ? -4.762 -0.606 10.061 1.00 96.69 83 LYS A N 1
ATOM 696 C CA . LYS A 1 83 ? -3.995 0.261 9.157 1.00 96.69 83 LYS A CA 1
ATOM 697 C C . LYS A 1 83 ? -3.135 -0.554 8.197 1.00 96.69 83 LYS A C 1
ATOM 699 O O . LYS A 1 83 ? -3.254 -0.366 6.994 1.00 96.69 83 LYS A O 1
ATOM 704 N N . GLY A 1 84 ? -2.327 -1.484 8.710 1.00 93.00 84 GLY A N 1
ATOM 705 C CA . GLY A 1 84 ? -1.483 -2.325 7.856 1.00 93.00 84 GLY A CA 1
ATOM 706 C C . GLY A 1 84 ? -2.294 -3.179 6.873 1.00 93.00 84 GLY A C 1
ATOM 707 O O . GLY A 1 84 ? -1.876 -3.381 5.732 1.00 93.00 84 GLY A O 1
ATOM 708 N N . GLN A 1 85 ? -3.486 -3.635 7.278 1.00 96.25 85 GLN A N 1
ATOM 709 C CA . GLN A 1 85 ? -4.382 -4.367 6.374 1.00 96.25 85 GLN A CA 1
ATOM 710 C C . GLN A 1 85 ? -4.984 -3.470 5.295 1.00 96.25 85 GLN A C 1
ATOM 712 O O . GLN A 1 85 ? -5.094 -3.899 4.149 1.00 96.25 85 GLN A O 1
ATOM 717 N N . LEU A 1 86 ? -5.333 -2.231 5.640 1.00 96.81 86 LEU A N 1
ATOM 718 C CA . LEU A 1 86 ? -5.830 -1.249 4.683 1.00 96.81 86 LEU A CA 1
ATOM 719 C C . LEU A 1 86 ? -4.748 -0.857 3.670 1.00 96.81 86 LEU A C 1
ATOM 721 O O . LEU A 1 86 ? -5.007 -0.844 2.474 1.00 96.81 86 LEU A O 1
ATOM 725 N N . GLU A 1 87 ? -3.514 -0.631 4.123 1.00 94.31 87 GLU A N 1
ATOM 726 C CA . GLU A 1 87 ? -2.370 -0.359 3.242 1.00 94.31 87 GLU A CA 1
ATOM 727 C C . GLU A 1 87 ? -2.109 -1.525 2.275 1.00 94.31 87 GLU A C 1
ATOM 729 O O . GLU A 1 87 ? -1.879 -1.311 1.084 1.00 94.31 87 GLU A O 1
ATOM 734 N N . THR A 1 88 ? -2.213 -2.765 2.763 1.00 92.44 88 THR A N 1
ATOM 735 C CA . THR A 1 88 ? -2.088 -3.973 1.929 1.00 92.44 88 THR A CA 1
ATOM 736 C C . THR A 1 88 ? -3.210 -4.057 0.895 1.00 92.44 88 THR A C 1
ATOM 738 O O . THR A 1 88 ? -2.948 -4.326 -0.276 1.00 92.44 88 THR A O 1
ATOM 741 N N . PHE A 1 89 ? -4.451 -3.802 1.313 1.00 95.69 89 PHE A N 1
ATOM 742 C CA . PHE A 1 89 ? -5.619 -3.795 0.435 1.00 95.69 89 PHE A CA 1
ATOM 743 C C . PHE A 1 89 ? -5.484 -2.758 -0.687 1.00 95.69 89 PHE A C 1
ATOM 745 O O . PHE A 1 89 ? -5.626 -3.112 -1.855 1.00 95.69 89 PHE A O 1
ATOM 752 N N . LEU A 1 90 ? -5.138 -1.513 -0.348 1.00 93.62 90 LEU A N 1
ATOM 753 C CA . LEU A 1 90 ? -4.954 -0.432 -1.322 1.00 93.62 90 LEU A CA 1
ATOM 754 C C . LEU A 1 90 ? -3.800 -0.730 -2.285 1.00 93.62 90 LEU A C 1
ATOM 756 O O . LEU A 1 90 ? -3.937 -0.544 -3.491 1.00 93.62 90 LEU A O 1
ATOM 760 N N . SER A 1 91 ? -2.685 -1.263 -1.772 1.00 88.31 91 SER A N 1
ATOM 761 C CA . SER A 1 91 ? -1.549 -1.678 -2.606 1.00 88.31 91 SER A CA 1
ATOM 762 C C . SER A 1 91 ? -1.953 -2.768 -3.598 1.00 88.31 91 SER A C 1
ATOM 764 O O . SER A 1 91 ? -1.577 -2.721 -4.767 1.00 88.31 91 SER A O 1
ATOM 766 N N . TRP A 1 92 ? -2.749 -3.740 -3.145 1.00 89.50 92 TRP A N 1
ATOM 767 C CA . TRP A 1 92 ? -3.257 -4.805 -4.001 1.00 89.50 92 TRP A CA 1
ATOM 768 C C . TRP A 1 92 ? -4.234 -4.274 -5.052 1.00 89.50 92 TRP A C 1
ATOM 770 O O . TRP A 1 92 ? -4.091 -4.613 -6.223 1.00 89.50 92 TRP A O 1
ATOM 780 N N . GLN A 1 93 ? -5.181 -3.408 -4.680 1.00 89.38 93 GLN A N 1
ATOM 781 C CA . GLN A 1 93 ? -6.094 -2.794 -5.647 1.00 89.38 93 GLN A CA 1
ATOM 782 C C . GLN A 1 93 ? -5.340 -1.992 -6.707 1.00 89.38 93 GLN A C 1
ATOM 784 O O . GLN A 1 93 ? -5.591 -2.180 -7.897 1.00 89.38 93 GLN A O 1
ATOM 789 N N . TYR A 1 94 ? -4.373 -1.172 -6.295 1.00 85.69 94 TYR A N 1
ATOM 790 C CA . TYR A 1 94 ? -3.537 -0.405 -7.214 1.00 85.69 94 TYR A CA 1
ATOM 791 C C . TYR A 1 94 ? -2.775 -1.313 -8.191 1.00 85.69 94 TYR A C 1
ATOM 793 O O . TYR A 1 94 ? -2.801 -1.097 -9.407 1.00 85.69 94 TYR A O 1
ATOM 801 N N . LEU A 1 95 ? -2.155 -2.379 -7.672 1.00 82.56 95 LEU A N 1
ATOM 802 C CA . LEU A 1 95 ? -1.428 -3.354 -8.483 1.00 82.56 95 LEU A CA 1
ATOM 803 C C . LEU A 1 95 ? -2.352 -4.075 -9.476 1.00 82.56 95 LEU A C 1
ATOM 805 O O . LEU A 1 95 ? -1.959 -4.338 -10.606 1.00 82.56 95 LEU A O 1
ATOM 809 N N . MET A 1 96 ? -3.586 -4.389 -9.078 1.00 82.62 96 MET A N 1
ATOM 810 C CA . MET A 1 96 ? -4.542 -5.103 -9.932 1.00 82.62 96 MET A CA 1
ATOM 811 C C . MET A 1 96 ? -5.195 -4.207 -10.991 1.00 82.62 96 MET A C 1
ATOM 813 O O . MET A 1 96 ? -5.578 -4.710 -12.047 1.00 82.62 96 MET A O 1
ATOM 817 N N . GLN A 1 97 ? -5.303 -2.899 -10.746 1.00 79.38 97 GLN A N 1
ATOM 818 C CA . GLN A 1 97 ? -5.803 -1.929 -11.727 1.00 79.38 97 GLN A CA 1
ATOM 819 C C . GLN A 1 97 ? -4.790 -1.659 -12.846 1.00 79.38 97 GLN A C 1
ATOM 821 O O . GLN A 1 97 ? -5.169 -1.396 -13.986 1.00 79.38 97 GLN A O 1
ATOM 826 N N . THR A 1 98 ? -3.497 -1.744 -12.538 1.00 72.62 98 THR A N 1
ATOM 827 C CA . THR A 1 98 ? -2.421 -1.401 -13.468 1.00 72.62 98 THR A CA 1
ATOM 828 C C . THR A 1 98 ? -1.750 -2.668 -13.994 1.00 72.62 98 THR A C 1
ATOM 830 O O . THR A 1 98 ? -0.795 -3.189 -13.423 1.00 72.62 98 THR A O 1
ATOM 833 N N . GLY A 1 99 ? -2.237 -3.172 -15.137 1.00 76.31 99 GLY A N 1
ATOM 834 C CA . GLY A 1 99 ? -1.696 -4.390 -15.763 1.00 76.31 99 GLY A CA 1
ATOM 835 C C . GLY A 1 99 ? -0.173 -4.346 -15.941 1.00 76.31 99 GLY A C 1
ATOM 836 O O . GLY A 1 99 ? 0.507 -5.333 -15.680 1.00 76.31 99 GLY A O 1
ATOM 837 N N . PHE A 1 100 ? 0.365 -3.171 -16.273 1.00 78.00 100 PHE A N 1
ATOM 838 C CA . PHE A 1 100 ? 1.800 -2.945 -16.388 1.00 78.00 100 PHE A CA 1
ATOM 839 C C . PHE A 1 100 ? 2.570 -3.129 -15.064 1.00 78.00 100 PHE A C 1
ATOM 841 O O . PHE A 1 100 ? 3.546 -3.875 -15.029 1.00 78.00 100 PHE A O 1
ATOM 848 N N . GLU A 1 101 ? 2.155 -2.474 -13.972 1.00 75.38 101 GLU A N 1
ATOM 849 C CA . GLU A 1 101 ? 2.867 -2.559 -12.683 1.00 75.38 101 GLU A CA 1
ATOM 850 C C . GLU A 1 101 ? 2.815 -3.987 -12.133 1.00 75.38 101 GLU A C 1
ATOM 852 O O . GLU A 1 101 ? 3.812 -4.492 -11.617 1.00 75.38 101 GLU A O 1
ATOM 857 N N . ARG A 1 102 ? 1.689 -4.688 -12.323 1.00 84.12 102 ARG A N 1
ATOM 858 C CA . ARG A 1 102 ? 1.578 -6.120 -12.017 1.00 84.12 102 ARG A CA 1
ATOM 859 C C . ARG A 1 102 ? 2.595 -6.945 -12.799 1.00 84.12 102 ARG A C 1
ATOM 861 O O . ARG A 1 102 ? 3.259 -7.809 -12.224 1.00 84.12 102 ARG A O 1
ATOM 868 N N . ASP A 1 103 ? 2.710 -6.697 -14.099 1.00 83.62 103 ASP A N 1
ATOM 869 C CA . ASP A 1 103 ? 3.601 -7.452 -14.972 1.00 83.62 103 ASP A CA 1
ATOM 870 C C . ASP A 1 103 ? 5.081 -7.205 -14.613 1.00 83.62 103 ASP A C 1
ATOM 872 O O . ASP A 1 103 ? 5.864 -8.158 -14.567 1.00 83.62 103 ASP A O 1
ATOM 876 N N . VAL A 1 104 ? 5.455 -5.965 -14.276 1.00 83.31 104 VAL A N 1
ATOM 877 C CA . VAL A 1 104 ? 6.800 -5.618 -13.778 1.00 83.31 104 VAL A CA 1
ATOM 878 C C . VAL A 1 104 ? 7.068 -6.221 -12.405 1.00 83.31 104 VAL A C 1
ATOM 880 O O . VAL A 1 104 ? 8.151 -6.762 -12.175 1.00 83.31 104 VAL A O 1
ATOM 883 N N . PHE A 1 105 ? 6.097 -6.170 -11.492 1.00 83.31 105 PHE A N 1
ATOM 884 C CA . PHE A 1 105 ? 6.224 -6.784 -10.174 1.00 83.31 105 PHE A CA 1
ATOM 885 C C . PHE A 1 105 ? 6.487 -8.290 -10.294 1.00 83.31 105 PHE A C 1
ATOM 887 O O . PHE A 1 105 ? 7.418 -8.808 -9.677 1.00 83.31 105 PHE A O 1
ATOM 894 N N . LEU A 1 106 ? 5.743 -8.985 -11.161 1.00 87.50 106 LEU A N 1
ATOM 895 C CA . LEU A 1 106 ? 5.981 -10.399 -11.442 1.00 87.50 106 LEU A CA 1
ATOM 896 C C . LEU A 1 106 ? 7.377 -10.633 -12.033 1.00 87.50 106 LEU A C 1
ATOM 898 O O . LEU A 1 106 ? 8.071 -11.550 -11.598 1.00 87.50 106 LEU A O 1
ATOM 902 N N . ALA A 1 107 ? 7.825 -9.796 -12.972 1.00 85.12 107 ALA A N 1
ATOM 903 C CA . ALA A 1 107 ? 9.175 -9.894 -13.521 1.00 85.12 107 ALA A CA 1
ATOM 904 C C . ALA A 1 107 ? 10.248 -9.773 -12.416 1.00 85.12 107 ALA A C 1
ATOM 906 O O . ALA A 1 107 ? 11.162 -10.598 -12.360 1.00 85.12 107 ALA A O 1
ATOM 907 N N . LYS A 1 108 ? 10.112 -8.820 -11.483 1.00 82.00 108 LYS A N 1
ATOM 908 C CA . LYS A 1 108 ? 11.027 -8.670 -10.334 1.00 82.00 108 LYS A CA 1
ATOM 909 C C . LYS A 1 108 ? 11.081 -9.948 -9.486 1.00 82.00 108 LYS A C 1
ATOM 911 O O . LYS A 1 108 ? 12.169 -10.471 -9.256 1.00 82.00 108 LYS A O 1
ATOM 916 N N . VAL A 1 109 ? 9.925 -10.524 -9.147 1.00 85.94 109 VAL A N 1
ATOM 917 C CA . VAL A 1 109 ? 9.845 -11.794 -8.398 1.00 85.94 109 VAL A CA 1
ATOM 918 C C . VAL A 1 109 ? 10.495 -12.958 -9.160 1.00 85.94 109 VAL A C 1
ATOM 920 O O . VAL A 1 109 ? 11.204 -13.773 -8.569 1.00 85.94 109 VAL A O 1
ATOM 923 N N . LEU A 1 110 ? 10.284 -13.059 -10.476 1.00 85.62 110 LEU A N 1
ATOM 924 C CA . LEU A 1 110 ? 10.898 -14.104 -11.307 1.00 85.62 110 LEU A CA 1
ATOM 925 C C . LEU A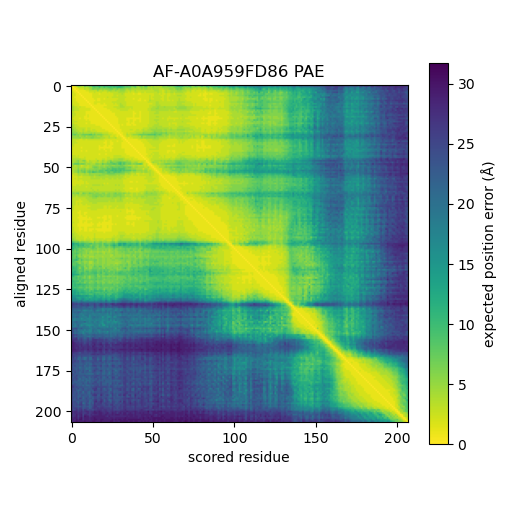 1 110 ? 12.426 -13.976 -11.345 1.00 85.62 110 LEU A C 1
ATOM 927 O O . LEU A 1 110 ? 13.125 -14.990 -11.278 1.00 85.62 110 LEU A O 1
ATOM 931 N N . ARG A 1 111 ? 12.945 -12.744 -11.404 1.00 82.75 111 ARG A N 1
ATOM 932 C CA . ARG A 1 111 ? 14.383 -12.461 -11.346 1.00 82.75 111 ARG A CA 1
ATOM 933 C C . ARG A 1 111 ? 14.984 -12.862 -10.002 1.00 82.75 111 ARG A C 1
ATOM 935 O O . ARG A 1 111 ? 16.000 -13.548 -9.988 1.00 82.75 111 ARG A O 1
ATOM 942 N N . GLU A 1 112 ? 14.352 -12.484 -8.893 1.00 82.00 112 GLU A N 1
ATOM 943 C CA . GLU A 1 112 ? 14.797 -12.858 -7.539 1.00 82.00 112 GLU A CA 1
ATOM 944 C C . GLU A 1 112 ? 14.847 -14.379 -7.347 1.00 82.00 112 GLU A C 1
ATOM 946 O O . GLU A 1 112 ? 15.722 -14.904 -6.663 1.00 82.00 112 GLU A O 1
ATOM 951 N N . ARG A 1 113 ? 13.951 -15.110 -8.017 1.00 88.44 113 ARG A N 1
ATOM 952 C CA . ARG A 1 113 ? 13.921 -16.579 -8.030 1.00 88.44 113 ARG A CA 1
ATOM 953 C C . ARG A 1 113 ? 14.853 -17.220 -9.062 1.00 88.44 113 ARG A C 1
ATOM 955 O O . ARG A 1 113 ? 14.793 -18.431 -9.249 1.00 88.44 113 ARG A O 1
ATOM 962 N N . SER A 1 114 ? 15.698 -16.441 -9.739 1.00 87.56 114 SER A N 1
ATOM 963 C CA . SER A 1 114 ? 16.619 -16.914 -10.787 1.00 87.56 114 SER A CA 1
ATOM 964 C C . SER A 1 114 ? 15.929 -17.604 -11.978 1.00 87.56 114 SER A C 1
ATOM 966 O O . SER A 1 114 ? 16.525 -18.427 -12.670 1.00 87.56 114 SER A O 1
ATOM 968 N N . LEU A 1 115 ? 14.669 -17.257 -12.264 1.00 86.12 115 LEU A N 1
ATOM 969 C CA . LEU A 1 115 ? 13.898 -17.796 -13.389 1.00 86.12 115 LEU A CA 1
ATOM 970 C C . LEU A 1 115 ? 14.089 -16.936 -14.647 1.00 86.12 115 LEU A C 1
ATOM 972 O O . LEU A 1 115 ? 13.132 -16.379 -15.186 1.00 86.12 115 LEU A O 1
ATOM 976 N N . SER A 1 116 ? 15.330 -16.829 -15.128 1.00 82.62 116 SER A N 1
ATOM 977 C CA . SER A 1 116 ? 15.741 -15.868 -16.165 1.00 82.62 116 SER A CA 1
ATOM 978 C C . SER A 1 116 ? 14.877 -15.906 -17.429 1.00 82.62 116 SER A C 1
ATOM 980 O O . SER A 1 116 ? 14.434 -14.864 -17.898 1.00 82.62 116 SER A O 1
ATOM 982 N N . LYS A 1 117 ? 14.561 -17.094 -17.966 1.00 83.00 117 LYS A N 1
ATOM 983 C CA . LYS A 1 117 ? 13.724 -17.211 -19.177 1.00 83.00 117 LYS A CA 1
ATOM 984 C C . LYS A 1 117 ? 12.319 -16.634 -18.967 1.00 83.00 117 LYS A C 1
ATOM 986 O O . LYS A 1 117 ? 11.840 -15.880 -19.809 1.00 83.00 117 LYS A O 1
ATOM 991 N N . ALA A 1 118 ? 11.678 -16.975 -17.849 1.00 86.44 118 ALA A N 1
ATOM 992 C CA . ALA A 1 118 ? 10.349 -16.472 -17.512 1.00 86.44 118 ALA A CA 1
ATOM 993 C C . ALA A 1 118 ? 10.384 -14.964 -17.226 1.00 86.44 118 ALA A C 1
ATOM 995 O O . ALA A 1 118 ? 9.498 -14.240 -17.669 1.00 86.44 118 ALA A O 1
ATOM 996 N N . TYR A 1 119 ? 11.435 -14.485 -16.550 1.00 85.62 119 TYR A N 1
ATOM 997 C CA . TYR A 1 119 ? 11.681 -13.060 -16.334 1.00 85.62 119 TYR A CA 1
ATOM 998 C C . TYR A 1 119 ? 11.700 -12.281 -17.654 1.00 85.62 119 TYR A C 1
ATOM 1000 O O . TYR A 1 119 ? 10.925 -11.340 -17.799 1.00 85.62 119 TYR A O 1
ATOM 1008 N N . TYR A 1 120 ? 12.509 -12.695 -18.637 1.00 81.31 120 TYR A N 1
ATOM 1009 C CA . TYR A 1 120 ? 12.586 -11.991 -19.923 1.00 81.31 120 TYR A CA 1
ATOM 1010 C C . TYR A 1 120 ? 11.276 -12.042 -20.705 1.00 81.31 120 TYR A C 1
ATOM 1012 O O . TYR A 1 120 ? 10.857 -11.027 -21.258 1.00 81.31 120 TYR A O 1
ATOM 1020 N N . GLN A 1 121 ? 10.595 -13.192 -20.722 1.00 84.81 121 GLN A N 1
ATOM 1021 C CA . GLN A 1 121 ? 9.280 -13.311 -21.360 1.00 84.81 121 GLN A CA 1
ATOM 1022 C C . GLN A 1 121 ? 8.273 -12.331 -20.749 1.00 84.81 121 GLN A C 1
ATOM 1024 O O . GLN A 1 121 ? 7.568 -11.634 -21.482 1.00 84.81 121 GLN A O 1
ATOM 1029 N N . GLN A 1 122 ? 8.248 -12.243 -19.419 1.00 86.88 122 GLN A N 1
ATOM 1030 C CA . GLN A 1 122 ? 7.373 -11.335 -18.691 1.00 86.88 122 GLN A CA 1
ATOM 1031 C C . GLN A 1 122 ? 7.739 -9.865 -18.938 1.00 86.88 122 GLN A C 1
ATOM 1033 O O . GLN A 1 122 ? 6.854 -9.046 -19.176 1.00 86.88 122 GLN A O 1
ATOM 1038 N N . LEU A 1 123 ? 9.032 -9.531 -18.940 1.00 82.06 123 LEU A N 1
ATOM 1039 C CA . LEU A 1 123 ? 9.529 -8.175 -19.184 1.00 82.06 123 LEU A CA 1
ATOM 1040 C C . LEU A 1 123 ? 9.205 -7.703 -20.610 1.00 82.06 123 LEU A C 1
ATOM 1042 O O . LEU A 1 123 ? 8.712 -6.594 -20.805 1.00 82.06 123 LEU A O 1
ATOM 1046 N N . THR A 1 124 ? 9.386 -8.580 -21.602 1.00 80.06 124 THR A N 1
ATOM 1047 C CA . THR A 1 124 ? 9.020 -8.310 -23.001 1.00 80.06 124 THR A CA 1
ATOM 1048 C C . THR A 1 124 ? 7.511 -8.102 -23.151 1.00 80.06 124 THR A C 1
ATOM 1050 O O . THR A 1 124 ? 7.078 -7.205 -23.875 1.00 80.06 124 THR A O 1
ATOM 1053 N N . ALA A 1 125 ? 6.690 -8.911 -22.471 1.00 81.44 125 ALA A N 1
ATOM 1054 C CA . ALA A 1 125 ? 5.237 -8.747 -22.477 1.00 81.44 125 ALA A CA 1
ATOM 1055 C C . ALA A 1 125 ? 4.814 -7.407 -21.847 1.00 81.44 125 ALA A C 1
ATOM 1057 O O . ALA A 1 125 ? 4.018 -6.681 -22.446 1.00 81.44 125 ALA A O 1
ATOM 1058 N N . ALA A 1 126 ? 5.411 -7.041 -20.707 1.00 81.75 126 ALA A N 1
ATOM 1059 C CA . ALA A 1 126 ? 5.193 -5.751 -20.056 1.00 81.75 126 ALA A CA 1
ATOM 1060 C C . ALA A 1 126 ? 5.571 -4.578 -20.979 1.00 81.75 126 ALA A C 1
ATOM 1062 O O . ALA A 1 126 ? 4.802 -3.628 -21.113 1.00 81.75 126 ALA A O 1
ATOM 1063 N N . GLY A 1 127 ? 6.709 -4.672 -21.679 1.00 74.31 127 GLY A N 1
ATOM 1064 C CA . GLY A 1 127 ? 7.160 -3.666 -22.646 1.00 74.31 127 GLY A CA 1
ATOM 1065 C C . GLY A 1 127 ? 6.173 -3.450 -23.798 1.00 74.31 127 GLY A C 1
ATOM 1066 O O . GLY A 1 127 ? 5.858 -2.311 -24.125 1.00 74.31 127 GLY A O 1
ATOM 1067 N N . ARG A 1 128 ? 5.600 -4.524 -24.357 1.00 77.25 128 ARG A N 1
ATOM 1068 C CA . ARG A 1 128 ? 4.567 -4.422 -25.410 1.00 77.25 128 ARG A CA 1
ATOM 1069 C C . ARG A 1 128 ? 3.269 -3.790 -24.911 1.00 77.25 128 ARG A C 1
ATOM 1071 O O . ARG A 1 128 ? 2.603 -3.093 -25.669 1.00 77.25 128 ARG A O 1
ATOM 1078 N N . ASN A 1 129 ? 2.884 -4.063 -23.664 1.00 72.44 129 ASN A N 1
ATOM 1079 C CA . ASN A 1 129 ? 1.709 -3.443 -23.048 1.00 72.44 129 ASN A CA 1
ATOM 1080 C C . ASN A 1 129 ? 1.940 -1.944 -22.816 1.00 72.44 129 ASN A C 1
ATOM 1082 O O . ASN A 1 129 ? 1.019 -1.153 -22.995 1.00 72.44 129 ASN A O 1
ATOM 1086 N N . LEU A 1 130 ? 3.176 -1.560 -22.489 1.00 71.56 130 LEU A N 1
ATOM 1087 C CA . LEU A 1 130 ? 3.584 -0.169 -22.317 1.00 71.56 130 LEU A CA 1
ATOM 1088 C C . LEU A 1 130 ? 3.602 0.605 -23.641 1.00 71.56 130 LEU A C 1
ATOM 1090 O O . LEU A 1 130 ? 3.108 1.721 -23.687 1.00 71.56 130 LEU A O 1
ATOM 1094 N N . GLU A 1 131 ? 4.101 0.004 -24.726 1.00 69.00 131 GLU A N 1
ATOM 1095 C CA . GLU A 1 131 ? 4.102 0.609 -26.072 1.00 69.00 131 GLU A CA 1
ATOM 1096 C C . GLU A 1 131 ? 2.686 0.891 -26.606 1.00 69.00 131 GLU A C 1
ATOM 1098 O O . GLU A 1 131 ? 2.506 1.766 -27.448 1.00 69.00 131 GLU A O 1
ATOM 1103 N N . LYS A 1 132 ? 1.676 0.161 -26.115 1.00 69.12 132 LYS A N 1
ATOM 1104 C CA . LYS A 1 132 ? 0.257 0.370 -26.451 1.00 69.12 132 LYS A CA 1
ATOM 1105 C C . LYS A 1 132 ? -0.453 1.349 -25.516 1.00 69.12 132 LYS A C 1
ATOM 1107 O O . LYS A 1 132 ? -1.555 1.787 -25.838 1.00 69.12 132 LYS A O 1
ATOM 1112 N N . ALA A 1 133 ? 0.117 1.625 -24.345 1.00 64.50 133 ALA A N 1
ATOM 1113 C CA . ALA A 1 133 ? -0.477 2.507 -23.358 1.00 64.50 133 ALA A CA 1
ATOM 1114 C C . ALA A 1 133 ? -0.110 3.95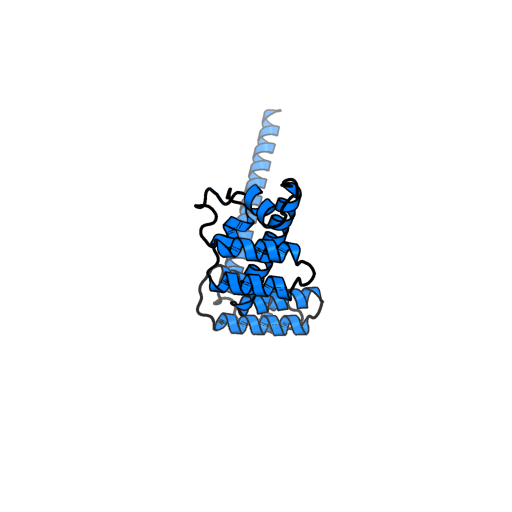5 -23.695 1.00 64.50 133 ALA A C 1
ATOM 1116 O O . ALA A 1 133 ? 1.044 4.362 -23.580 1.00 64.50 133 ALA A O 1
ATOM 1117 N N . ASP A 1 134 ? -1.107 4.735 -24.099 1.00 56.28 134 ASP A N 1
ATOM 1118 C CA . ASP A 1 134 ? -0.951 6.144 -24.453 1.00 56.28 134 ASP A CA 1
ATOM 1119 C C . ASP A 1 134 ? -0.818 6.995 -23.176 1.00 56.28 134 ASP A C 1
ATOM 1121 O O . ASP A 1 134 ? -1.762 7.640 -22.729 1.00 56.28 134 ASP A O 1
ATOM 1125 N N . VAL A 1 135 ? 0.323 6.899 -22.481 1.00 53.69 135 VAL A N 1
ATOM 1126 C CA . VAL A 1 135 ? 0.566 7.653 -21.238 1.00 53.69 135 VAL A CA 1
ATOM 1127 C C . VAL A 1 135 ? 2.021 8.111 -21.136 1.00 53.69 135 VAL A C 1
ATOM 1129 O O . VAL A 1 135 ? 2.898 7.409 -20.629 1.00 53.69 135 VAL A O 1
ATOM 1132 N N . VAL A 1 136 ? 2.252 9.360 -21.542 1.00 55.75 136 VAL A N 1
ATOM 1133 C CA . VAL A 1 136 ? 3.489 10.129 -21.334 1.00 55.75 136 VAL A CA 1
ATOM 1134 C C . VAL A 1 136 ? 3.514 10.654 -19.892 1.00 55.75 136 VAL A C 1
ATOM 1136 O O . VAL A 1 136 ? 3.139 11.787 -19.609 1.00 55.75 136 VAL A O 1
ATOM 1139 N N . GLY A 1 137 ? 3.916 9.803 -18.950 1.00 56.88 137 GLY A N 1
ATOM 1140 C CA . GLY A 1 137 ? 4.140 10.168 -17.549 1.00 56.88 137 GLY A CA 1
ATOM 1141 C C . GLY A 1 137 ? 5.560 9.822 -17.105 1.00 56.88 137 GLY A C 1
ATOM 1142 O O . GLY A 1 137 ? 6.156 8.863 -17.594 1.00 56.88 137 GLY A O 1
ATOM 1143 N N . GLN A 1 138 ? 6.112 10.563 -16.138 1.00 56.03 138 GLN A N 1
ATOM 1144 C CA . GLN A 1 138 ? 7.458 10.305 -15.598 1.00 56.03 138 GLN A CA 1
ATOM 1145 C C . GLN A 1 138 ? 7.608 8.864 -15.077 1.00 56.03 138 GLN A C 1
ATOM 1147 O O . GLN A 1 138 ? 8.659 8.247 -15.233 1.00 56.03 138 GLN A O 1
ATOM 1152 N N . ARG A 1 139 ? 6.534 8.293 -14.514 1.00 60.34 139 ARG A N 1
ATOM 1153 C CA . ARG A 1 139 ? 6.499 6.899 -14.059 1.00 60.34 139 ARG A CA 1
ATOM 1154 C C . ARG A 1 139 ? 6.590 5.905 -15.220 1.00 60.34 139 ARG A C 1
ATOM 1156 O O . ARG A 1 139 ? 7.387 4.980 -15.138 1.00 60.34 139 ARG A O 1
ATOM 1163 N N . THR A 1 140 ? 5.863 6.136 -16.315 1.00 60.62 140 THR A N 1
ATOM 1164 C CA . THR A 1 140 ? 5.962 5.355 -17.560 1.00 60.62 140 THR A CA 1
ATOM 1165 C C . THR A 1 140 ? 7.389 5.370 -18.108 1.00 60.62 140 THR A C 1
ATOM 1167 O O . THR A 1 140 ? 7.900 4.328 -18.504 1.00 60.62 140 THR A O 1
ATOM 1170 N N . LEU A 1 141 ? 8.062 6.527 -18.074 1.00 61.25 141 LEU A N 1
ATOM 1171 C CA . LEU A 1 141 ? 9.457 6.672 -18.505 1.00 61.25 141 LEU A CA 1
ATOM 1172 C C . LEU A 1 141 ? 10.431 5.882 -17.618 1.00 61.25 141 LEU A C 1
ATOM 1174 O O . LEU A 1 141 ? 11.290 5.180 -18.144 1.00 61.25 141 LEU A O 1
ATOM 1178 N N . ILE A 1 142 ? 10.284 5.947 -16.290 1.00 66.50 142 ILE A N 1
ATOM 1179 C CA . ILE A 1 142 ? 11.098 5.153 -15.347 1.00 66.50 142 ILE A CA 1
ATOM 1180 C C . ILE A 1 142 ? 10.882 3.656 -15.580 1.00 66.50 142 ILE A C 1
ATOM 1182 O O . ILE A 1 142 ? 11.831 2.884 -15.667 1.00 66.50 142 ILE A O 1
ATOM 1186 N N . ASN A 1 143 ? 9.631 3.253 -15.743 1.00 63.91 143 ASN A N 1
ATOM 1187 C CA . ASN A 1 143 ? 9.253 1.877 -16.005 1.00 63.91 143 ASN A CA 1
ATOM 1188 C C . ASN A 1 143 ? 9.797 1.370 -17.357 1.00 63.91 143 ASN A C 1
ATOM 1190 O O . ASN A 1 143 ? 10.301 0.251 -17.453 1.00 63.91 143 ASN A O 1
ATOM 1194 N N . TYR A 1 144 ? 9.762 2.214 -18.393 1.00 65.94 144 TYR A N 1
ATOM 1195 C CA . TYR A 1 144 ? 10.386 1.945 -19.688 1.00 65.94 144 TYR A CA 1
ATOM 1196 C C . TYR A 1 144 ? 11.905 1.781 -19.553 1.00 65.94 144 TYR A C 1
ATOM 1198 O O . TYR A 1 144 ? 12.481 0.869 -20.145 1.00 65.94 144 TYR A O 1
ATOM 1206 N N . LEU A 1 145 ? 12.554 2.619 -18.737 1.00 67.31 145 LEU A N 1
ATOM 1207 C CA . LEU A 1 145 ? 13.983 2.518 -18.441 1.00 67.31 145 LEU A CA 1
ATOM 1208 C C . LEU A 1 145 ? 14.336 1.216 -17.719 1.00 67.31 145 LEU A C 1
ATOM 1210 O O . LEU A 1 145 ? 15.291 0.561 -18.125 1.00 67.31 145 LEU A O 1
ATOM 1214 N N . GLU A 1 146 ? 13.569 0.808 -16.703 1.00 66.94 146 GLU A N 1
ATOM 1215 C CA . GLU A 1 146 ? 13.802 -0.458 -15.991 1.00 66.94 146 GLU A CA 1
ATOM 1216 C C . GLU A 1 146 ? 13.748 -1.663 -16.948 1.00 66.94 146 GLU A C 1
ATOM 1218 O O . GLU A 1 146 ? 14.610 -2.543 -16.884 1.00 66.94 146 GLU A O 1
ATOM 1223 N N . ILE A 1 147 ? 12.776 -1.681 -17.869 1.00 67.69 147 ILE A N 1
ATOM 1224 C CA . ILE A 1 147 ? 12.631 -2.739 -18.881 1.00 67.69 147 ILE A CA 1
ATOM 1225 C C . ILE A 1 147 ? 13.796 -2.699 -19.871 1.00 67.69 147 ILE A C 1
ATOM 1227 O O . ILE A 1 147 ? 14.479 -3.707 -20.040 1.00 67.69 147 ILE A O 1
ATOM 1231 N N . LYS A 1 148 ? 14.068 -1.547 -20.498 1.00 68.19 148 LYS A N 1
ATOM 1232 C CA . LYS A 1 148 ? 15.125 -1.442 -21.518 1.00 68.19 148 LYS A CA 1
ATOM 1233 C C . LYS A 1 148 ? 16.517 -1.685 -20.948 1.00 68.19 148 LYS A C 1
ATOM 1235 O O . LYS A 1 148 ? 17.348 -2.270 -21.634 1.00 68.19 148 LYS A O 1
ATOM 1240 N N . HIS A 1 149 ? 16.761 -1.312 -19.695 1.00 67.75 149 HIS A N 1
ATOM 1241 C CA . HIS A 1 149 ? 17.985 -1.670 -18.990 1.00 67.75 149 HIS A CA 1
ATOM 1242 C C . HIS A 1 149 ? 18.084 -3.191 -18.780 1.00 67.75 149 HIS A C 1
ATOM 1244 O O . HIS A 1 149 ? 19.132 -3.778 -19.035 1.00 67.75 149 HIS A O 1
ATOM 1250 N N . GLY A 1 150 ? 17.007 -3.854 -18.341 1.00 66.12 150 GLY A N 1
ATOM 1251 C CA . GLY A 1 150 ? 16.975 -5.316 -18.206 1.00 66.12 150 GLY A CA 1
ATOM 1252 C C . GLY A 1 150 ? 17.227 -6.045 -19.530 1.00 66.12 150 GLY A C 1
ATOM 1253 O O . GLY A 1 150 ? 18.021 -6.983 -19.570 1.00 66.12 150 GLY A O 1
ATOM 1254 N N . ASP A 1 151 ? 16.609 -5.570 -20.611 1.00 65.31 151 ASP A N 1
ATOM 1255 C CA . ASP A 1 151 ? 16.796 -6.090 -21.967 1.00 65.31 151 ASP A CA 1
ATOM 1256 C C . ASP A 1 151 ? 18.240 -5.884 -22.472 1.00 65.31 151 ASP A C 1
ATOM 1258 O O . ASP A 1 151 ? 18.836 -6.808 -23.020 1.00 65.31 151 ASP A O 1
ATOM 1262 N N . TYR A 1 152 ? 18.829 -4.699 -22.261 1.00 63.88 152 TYR A N 1
ATOM 1263 C CA . TYR A 1 152 ? 20.169 -4.343 -22.753 1.00 63.88 152 TYR A CA 1
ATOM 1264 C C . TYR A 1 152 ? 21.291 -5.179 -22.122 1.00 63.88 152 TYR A C 1
ATOM 1266 O O . TYR A 1 152 ? 22.233 -5.575 -22.805 1.00 63.88 152 TYR A O 1
ATOM 1274 N N . TYR A 1 153 ? 21.190 -5.471 -20.823 1.00 64.06 153 TYR A N 1
ATOM 1275 C CA . TYR A 1 153 ? 22.185 -6.275 -20.101 1.00 64.06 153 TYR A CA 1
ATOM 1276 C C . TYR A 1 153 ? 21.850 -7.776 -20.078 1.00 64.06 153 TYR A C 1
ATOM 1278 O O . TYR A 1 153 ? 22.487 -8.546 -19.355 1.00 64.06 153 TYR A O 1
ATOM 1286 N N . SER A 1 154 ? 20.861 -8.210 -20.864 1.00 62.78 154 SER A N 1
ATOM 1287 C CA . SER A 1 154 ? 20.502 -9.618 -20.989 1.00 62.78 154 SER A CA 1
ATOM 1288 C C . SER A 1 154 ? 21.555 -10.411 -21.751 1.00 62.78 154 SER A C 1
ATOM 1290 O O . SER A 1 154 ? 21.791 -10.178 -22.932 1.00 62.78 154 SER A O 1
ATOM 1292 N N . SER A 1 155 ? 22.114 -11.444 -21.118 1.00 58.56 155 SER A N 1
ATOM 1293 C CA . SER A 1 155 ? 22.968 -12.429 -21.796 1.00 58.56 155 SER A CA 1
ATOM 1294 C C . SER A 1 155 ? 22.198 -13.375 -22.727 1.00 58.56 155 SER A C 1
ATOM 1296 O O . SER A 1 155 ? 22.813 -14.155 -23.452 1.00 58.56 155 SER A O 1
ATOM 1298 N N . LEU A 1 156 ? 20.858 -13.340 -22.699 1.00 58.97 156 LEU A N 1
ATOM 1299 C CA . LEU A 1 156 ? 19.992 -14.214 -23.494 1.00 58.97 156 LEU A CA 1
ATOM 1300 C C . LEU A 1 156 ? 19.528 -13.576 -24.811 1.00 58.97 156 LEU A C 1
ATOM 1302 O O . LEU A 1 156 ? 19.047 -14.306 -25.676 1.00 58.97 156 LEU A O 1
ATOM 1306 N N . ASP A 1 157 ? 19.688 -12.260 -24.992 1.00 56.38 157 ASP A N 1
ATOM 1307 C CA . ASP A 1 157 ? 19.310 -11.565 -26.228 1.00 56.38 157 ASP A CA 1
ATOM 1308 C C . ASP A 1 157 ? 20.433 -10.652 -26.756 1.00 56.38 157 ASP A C 1
ATOM 1310 O O . ASP A 1 157 ? 20.350 -9.425 -26.756 1.00 56.38 157 ASP A O 1
ATOM 1314 N N . ASN A 1 158 ? 21.499 -11.272 -27.278 1.00 53.81 158 ASN A N 1
ATOM 1315 C CA . ASN A 1 158 ? 22.622 -10.576 -27.929 1.00 53.81 158 ASN A CA 1
ATOM 1316 C C . ASN A 1 158 ? 22.215 -9.752 -29.171 1.00 53.81 158 ASN A C 1
ATOM 1318 O O . ASN A 1 158 ? 23.032 -9.005 -29.707 1.00 53.81 158 ASN A O 1
ATOM 1322 N N . LYS A 1 159 ? 20.971 -9.864 -29.663 1.00 50.53 159 LYS A N 1
ATOM 1323 C CA . LYS A 1 159 ? 20.509 -9.141 -30.860 1.00 50.53 159 LYS A CA 1
ATOM 1324 C C . LYS A 1 159 ? 20.140 -7.683 -30.582 1.00 50.53 159 LYS A C 1
ATOM 1326 O O . LYS A 1 159 ? 19.949 -6.919 -31.529 1.00 50.53 159 LYS A O 1
ATOM 1331 N N . LEU A 1 160 ? 20.061 -7.282 -29.313 1.00 50.00 160 LEU A N 1
ATOM 1332 C CA . LEU A 1 160 ? 19.766 -5.904 -28.926 1.00 50.00 160 LEU A CA 1
ATOM 1333 C C . LEU A 1 160 ? 20.998 -4.998 -28.896 1.00 50.00 160 LEU A C 1
ATOM 1335 O O . LEU A 1 160 ? 20.824 -3.791 -28.956 1.00 50.00 160 LEU A O 1
ATOM 1339 N N . GLN A 1 161 ? 22.228 -5.521 -28.950 1.00 50.75 161 GLN A N 1
ATOM 1340 C CA . GLN A 1 161 ? 23.432 -4.680 -29.066 1.00 50.75 161 GLN A CA 1
ATOM 1341 C C . GLN A 1 161 ? 23.506 -3.865 -30.380 1.00 50.75 161 GLN A C 1
ATOM 1343 O O . GLN A 1 161 ? 24.347 -2.978 -30.504 1.00 50.75 161 GLN A O 1
ATOM 1348 N N . HIS A 1 162 ? 22.624 -4.126 -31.357 1.00 47.69 162 HIS A N 1
ATOM 1349 C CA . HIS A 1 162 ? 22.718 -3.568 -32.713 1.00 47.69 162 HIS A CA 1
ATOM 1350 C C . HIS A 1 162 ? 21.459 -2.871 -33.250 1.00 47.69 162 HIS A C 1
ATOM 1352 O O . HIS A 1 162 ? 21.439 -2.498 -34.423 1.00 47.69 162 HIS A O 1
ATOM 1358 N N . ARG A 1 163 ? 20.399 -2.667 -32.453 1.00 53.72 163 ARG A N 1
ATOM 1359 C CA . ARG A 1 163 ? 19.274 -1.829 -32.912 1.00 53.72 163 ARG A CA 1
ATOM 1360 C C . ARG A 1 163 ? 19.591 -0.356 -32.680 1.00 53.72 163 ARG A C 1
ATOM 1362 O O . ARG A 1 163 ? 20.129 0.007 -31.644 1.00 53.72 163 ARG A O 1
ATOM 1369 N N . ASP A 1 164 ? 19.286 0.479 -33.667 1.00 53.88 164 ASP A N 1
ATOM 1370 C CA . ASP A 1 164 ? 19.640 1.899 -33.700 1.00 53.88 164 ASP A CA 1
ATOM 1371 C C . ASP A 1 164 ? 18.916 2.691 -32.593 1.00 53.88 164 ASP A C 1
ATOM 1373 O O . ASP A 1 164 ? 17.818 3.219 -32.769 1.00 53.88 164 ASP A O 1
ATOM 1377 N N . TYR A 1 165 ? 19.515 2.734 -31.400 1.00 57.78 165 TYR A N 1
ATOM 1378 C CA . TYR A 1 165 ? 18.957 3.438 -30.246 1.00 57.78 165 TYR A CA 1
ATOM 1379 C C . TYR A 1 165 ? 19.034 4.957 -30.381 1.00 57.78 165 TYR A C 1
ATOM 1381 O O . TYR A 1 165 ? 18.347 5.637 -29.617 1.00 57.78 165 TYR A O 1
ATOM 1389 N N . LYS A 1 166 ? 19.810 5.501 -31.333 1.00 56.19 166 LYS A N 1
ATOM 1390 C CA . LYS A 1 166 ? 20.107 6.942 -31.427 1.00 56.19 166 LYS A CA 1
ATOM 1391 C C . LYS A 1 166 ? 18.857 7.818 -31.545 1.00 56.19 166 LYS A C 1
ATOM 1393 O O . LYS A 1 166 ? 18.878 8.949 -31.069 1.00 56.19 166 LYS A O 1
ATOM 1398 N N . GLY A 1 167 ? 17.774 7.300 -32.129 1.00 56.16 167 GLY A N 1
ATOM 1399 C CA . GLY A 1 167 ? 16.488 8.001 -32.241 1.00 56.16 167 GLY A CA 1
ATOM 1400 C C . GLY A 1 167 ? 15.483 7.709 -31.121 1.00 56.16 167 GLY A C 1
ATOM 1401 O O . GLY A 1 167 ? 14.469 8.392 -31.016 1.00 56.16 167 GLY A O 1
ATOM 1402 N N . SER A 1 168 ? 15.733 6.702 -30.283 1.00 61.50 168 SER A N 1
ATOM 1403 C CA . SER A 1 168 ? 14.788 6.267 -29.249 1.00 61.50 168 SER A CA 1
ATOM 1404 C C . SER A 1 168 ? 14.899 7.105 -27.973 1.00 61.50 168 SER A C 1
ATOM 1406 O O . SER A 1 168 ? 15.970 7.614 -27.642 1.00 61.50 168 SER A O 1
ATOM 1408 N N . VAL A 1 169 ? 13.816 7.161 -27.191 1.00 58.19 169 VAL A N 1
ATOM 1409 C CA . VAL A 1 169 ? 13.807 7.770 -25.846 1.00 58.19 169 VAL A CA 1
ATOM 1410 C C . VAL A 1 169 ? 14.917 7.188 -24.958 1.00 58.19 169 VAL A C 1
ATOM 1412 O O . VAL A 1 169 ? 15.569 7.925 -24.227 1.00 58.19 169 VAL A O 1
ATOM 1415 N N . PHE A 1 170 ? 15.199 5.885 -25.074 1.00 61.12 170 PHE A N 1
ATOM 1416 C CA . PHE A 1 170 ? 16.280 5.228 -24.334 1.00 61.12 170 PHE A CA 1
ATOM 1417 C C . PHE A 1 170 ? 17.668 5.722 -24.757 1.00 61.12 170 PHE A C 1
ATOM 1419 O O . PHE A 1 170 ? 18.494 6.003 -23.898 1.00 61.12 170 PHE A O 1
ATOM 1426 N N . GLY A 1 171 ? 17.924 5.883 -26.058 1.00 64.81 171 GLY A N 1
ATOM 1427 C CA . GLY A 1 171 ? 19.202 6.420 -26.532 1.00 64.81 171 GLY A CA 1
ATOM 1428 C C . GLY A 1 171 ? 19.393 7.894 -26.184 1.00 64.81 171 GLY A C 1
ATOM 1429 O O . GLY A 1 171 ? 20.505 8.300 -25.861 1.00 64.81 171 GLY A O 1
ATOM 1430 N N . GLN A 1 172 ? 18.317 8.687 -26.172 1.00 65.38 172 GLN A N 1
ATOM 1431 C CA . GLN A 1 172 ? 18.365 10.062 -25.668 1.00 65.38 172 GLN A CA 1
ATOM 1432 C C . GLN A 1 172 ? 18.703 10.096 -24.171 1.00 65.38 172 GLN A C 1
ATOM 1434 O O . GLN A 1 172 ? 19.561 10.873 -23.766 1.00 65.38 172 GLN A O 1
ATOM 1439 N N . LEU A 1 173 ? 18.100 9.215 -23.368 1.00 64.81 173 LEU A N 1
ATOM 1440 C CA . LEU A 1 173 ? 18.386 9.087 -21.936 1.00 64.81 173 LEU A CA 1
ATOM 1441 C C . LEU A 1 173 ? 19.801 8.580 -21.647 1.00 64.81 173 LEU A C 1
ATOM 1443 O O . LEU A 1 173 ? 20.465 9.142 -20.781 1.00 64.81 173 LEU A O 1
ATOM 1447 N N . LEU A 1 174 ? 20.283 7.579 -22.386 1.00 68.00 174 LEU A N 1
ATOM 1448 C CA . LEU A 1 174 ? 21.654 7.084 -22.264 1.00 68.00 174 LEU A CA 1
ATOM 1449 C C . LEU A 1 174 ? 22.653 8.202 -22.582 1.00 68.00 174 LEU A C 1
ATOM 1451 O O . LEU A 1 174 ? 23.563 8.454 -21.800 1.00 68.00 174 LEU A O 1
ATOM 1455 N N . LYS A 1 175 ? 22.400 8.962 -23.654 1.00 69.38 175 LYS A N 1
ATOM 1456 C CA . LYS A 1 175 ? 23.189 10.146 -24.003 1.00 69.38 175 LYS A CA 1
ATOM 1457 C C . LYS A 1 175 ? 23.140 11.218 -22.908 1.00 69.38 175 LYS A C 1
ATOM 1459 O O . LYS A 1 175 ? 24.158 11.829 -22.601 1.00 69.38 175 LYS A O 1
ATOM 1464 N N . SER A 1 176 ? 21.97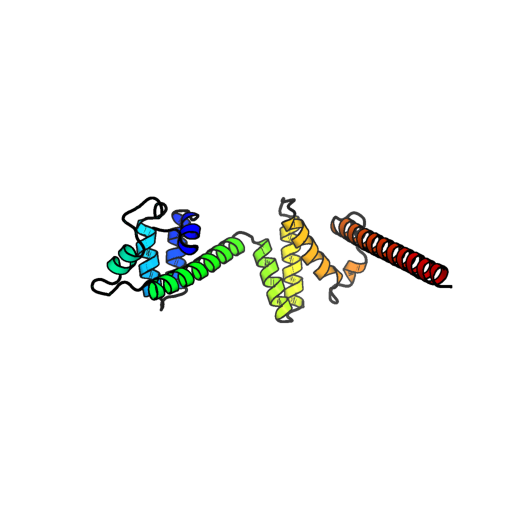8 11.460 -22.295 1.00 70.38 176 SER A N 1
ATOM 1465 C CA . SER A 1 176 ? 21.858 12.381 -21.155 1.00 70.38 176 SER A CA 1
ATOM 1466 C C . SER A 1 176 ? 22.619 11.890 -19.920 1.00 70.38 176 SER A C 1
ATOM 1468 O O . SER A 1 176 ? 23.204 12.705 -19.208 1.00 70.38 176 SER A O 1
ATOM 1470 N N . GLN A 1 177 ? 22.642 10.581 -19.666 1.00 73.25 177 GLN A N 1
ATOM 1471 C CA . GLN A 1 177 ? 23.396 9.977 -18.569 1.00 73.25 177 GLN A CA 1
ATOM 1472 C C . GLN A 1 177 ? 24.911 10.061 -18.807 1.00 73.25 177 GLN A C 1
ATOM 1474 O O . GLN A 1 177 ? 25.649 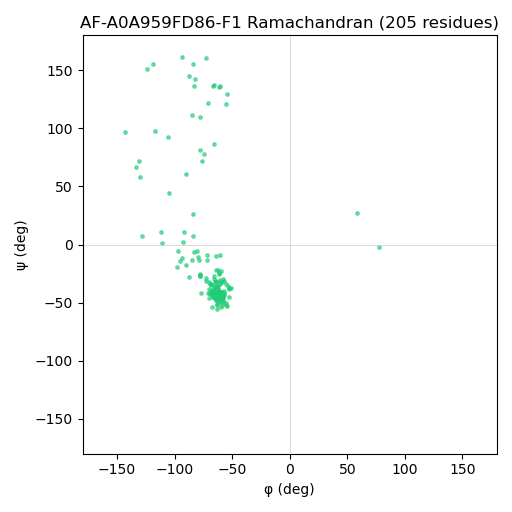10.406 -17.886 1.00 73.25 177 GLN A O 1
ATOM 1479 N N . GLU A 1 178 ? 25.374 9.803 -20.030 1.00 72.81 178 GLU A N 1
ATOM 1480 C CA . GLU A 1 178 ? 26.770 10.001 -20.442 1.00 72.81 178 GLU A CA 1
ATOM 1481 C C . GLU A 1 178 ? 27.197 11.462 -20.242 1.00 72.81 178 GLU A C 1
ATOM 1483 O O . GLU A 1 178 ? 28.175 11.726 -19.545 1.00 72.81 178 GLU A O 1
ATOM 1488 N N . LEU A 1 179 ? 26.392 12.419 -20.719 1.00 71.12 179 LEU A N 1
ATOM 1489 C CA . LEU A 1 179 ? 26.637 13.854 -20.522 1.00 71.12 179 LEU A CA 1
ATOM 1490 C C . LEU A 1 179 ? 26.709 14.249 -19.040 1.00 71.12 179 LEU A C 1
ATOM 1492 O O . LEU A 1 179 ? 27.550 15.061 -18.652 1.00 71.12 179 LEU A O 1
ATOM 1496 N N . LEU A 1 180 ? 25.836 13.691 -18.195 1.00 72.12 180 LEU A N 1
ATOM 1497 C CA . LEU A 1 180 ? 25.871 13.937 -16.753 1.00 72.12 180 LEU A CA 1
ATOM 1498 C C . LEU A 1 180 ? 27.178 13.426 -16.133 1.00 72.12 180 LEU A C 1
ATOM 1500 O O . LEU A 1 180 ? 27.789 14.131 -15.328 1.00 72.12 180 LEU A O 1
ATOM 1504 N N . ASN A 1 181 ? 27.615 12.226 -16.511 1.00 77.75 181 ASN A N 1
ATOM 1505 C CA . ASN A 1 181 ? 28.866 11.648 -16.025 1.00 77.75 181 ASN A CA 1
ATOM 1506 C C . ASN A 1 181 ? 30.078 12.489 -16.451 1.00 77.75 181 ASN A C 1
ATOM 1508 O O . ASN A 1 181 ? 30.943 12.763 -15.617 1.00 77.75 181 ASN A O 1
ATOM 1512 N N . ASP A 1 182 ? 30.104 12.973 -17.693 1.00 80.06 182 ASP A N 1
ATOM 1513 C CA . ASP A 1 182 ? 31.168 13.844 -18.206 1.00 80.06 182 ASP A CA 1
ATOM 1514 C C . ASP A 1 182 ? 31.225 15.185 -17.461 1.00 80.06 182 ASP A C 1
ATOM 1516 O O . ASP A 1 182 ? 32.303 15.672 -17.102 1.00 80.06 182 ASP A O 1
ATOM 1520 N N . LEU A 1 183 ? 30.065 15.776 -17.159 1.00 76.81 183 LEU A N 1
ATOM 1521 C CA . LEU A 1 183 ? 29.975 17.001 -16.362 1.00 76.81 183 LEU A CA 1
ATOM 1522 C C . LEU A 1 183 ? 30.487 16.786 -14.934 1.00 76.81 183 LEU A C 1
ATOM 1524 O O . LEU A 1 183 ? 31.230 17.619 -14.409 1.00 76.81 183 LEU A O 1
ATOM 1528 N N . LEU A 1 184 ? 30.118 15.668 -14.304 1.00 77.31 184 LEU A N 1
ATOM 1529 C CA . LEU A 1 184 ? 30.587 15.315 -12.964 1.00 77.31 184 LEU A CA 1
ATOM 1530 C C . LEU A 1 184 ? 32.100 15.075 -12.940 1.00 77.31 184 LEU A C 1
ATOM 1532 O O . LEU A 1 184 ? 32.778 15.599 -12.054 1.00 77.31 184 LEU A O 1
ATOM 1536 N N . ALA A 1 185 ? 32.637 14.353 -13.925 1.00 85.31 185 ALA A N 1
ATOM 1537 C CA . ALA A 1 185 ? 34.072 14.123 -14.070 1.00 85.31 185 ALA A CA 1
ATOM 1538 C C . ALA A 1 185 ? 34.834 15.443 -14.262 1.00 85.31 185 ALA A C 1
ATOM 1540 O O . ALA A 1 185 ? 35.833 15.692 -13.585 1.00 85.31 185 ALA A O 1
ATOM 1541 N N . THR A 1 186 ? 34.316 16.329 -15.116 1.00 85.62 186 THR A N 1
ATOM 1542 C CA . THR A 1 186 ? 34.892 17.659 -15.363 1.00 85.62 186 THR A CA 1
ATOM 1543 C C . THR A 1 186 ? 34.896 18.511 -14.095 1.00 85.62 186 THR A C 1
ATOM 1545 O O . THR A 1 186 ? 35.921 19.090 -13.729 1.00 85.62 186 THR A O 1
ATOM 1548 N N . LYS A 1 187 ? 33.770 18.553 -13.372 1.00 85.94 187 LYS A N 1
ATOM 1549 C CA . LYS A 1 187 ? 33.655 19.280 -12.101 1.00 85.94 187 LYS A CA 1
ATOM 1550 C C . LYS A 1 187 ? 34.633 18.741 -11.059 1.00 85.94 187 LYS A C 1
ATOM 1552 O O . LYS A 1 187 ? 35.279 19.521 -10.364 1.00 85.94 187 LYS A O 1
ATOM 1557 N N . TYR A 1 188 ? 34.762 17.421 -10.965 1.00 87.19 188 TYR A N 1
ATOM 1558 C CA . TYR A 1 188 ? 35.706 16.780 -10.057 1.00 87.19 188 TYR A CA 1
ATOM 1559 C C . TYR A 1 188 ? 37.163 17.118 -10.408 1.00 87.19 188 TYR A C 1
ATOM 1561 O O . TYR A 1 188 ? 37.944 17.469 -9.524 1.00 87.19 188 TYR A O 1
ATOM 1569 N N . ALA A 1 189 ? 37.526 17.096 -11.692 1.00 88.12 189 ALA A N 1
ATOM 1570 C CA . ALA A 1 189 ? 38.858 17.482 -12.150 1.00 88.12 189 ALA A CA 1
ATOM 1571 C C . ALA A 1 189 ? 39.182 18.955 -11.832 1.00 88.12 189 ALA A C 1
ATOM 1573 O O . ALA A 1 189 ? 40.276 19.254 -11.346 1.00 88.12 189 ALA A O 1
ATOM 1574 N N . ALA A 1 190 ? 38.225 19.863 -12.041 1.00 87.62 190 ALA A N 1
ATOM 1575 C CA . ALA A 1 190 ? 38.372 21.278 -11.702 1.00 87.62 190 ALA A CA 1
ATOM 1576 C C . ALA A 1 190 ? 38.552 21.492 -10.188 1.00 87.62 190 ALA A C 1
ATOM 1578 O O . ALA A 1 190 ? 39.419 22.255 -9.762 1.00 87.62 190 ALA A O 1
ATOM 1579 N N . GLU A 1 191 ? 37.787 20.771 -9.367 1.00 91.00 191 GLU A N 1
ATOM 1580 C CA . GLU A 1 191 ? 37.916 20.796 -7.908 1.00 91.00 191 GLU A CA 1
ATOM 1581 C C . GLU A 1 191 ? 39.298 20.294 -7.456 1.00 91.00 191 GLU A C 1
ATOM 1583 O O . GLU A 1 191 ? 39.949 20.926 -6.622 1.00 91.00 191 GLU A O 1
ATOM 1588 N N . LEU A 1 192 ? 39.803 19.205 -8.048 1.00 91.12 192 LEU A N 1
ATOM 1589 C CA . LEU A 1 192 ? 41.154 18.706 -7.776 1.00 91.12 192 LEU A CA 1
ATOM 1590 C C . LEU A 1 192 ? 42.238 19.725 -8.150 1.00 91.12 192 LEU A C 1
ATOM 1592 O O . LEU A 1 192 ? 43.188 19.913 -7.387 1.00 91.12 192 LEU A O 1
ATOM 1596 N N . GLN A 1 193 ? 42.108 20.399 -9.294 1.00 90.62 193 GLN A N 1
ATOM 1597 C CA . GLN A 1 193 ? 43.037 21.462 -9.688 1.00 90.62 193 GLN A CA 1
ATOM 1598 C C . GLN A 1 193 ? 42.982 22.651 -8.725 1.00 90.62 193 GLN A C 1
ATOM 1600 O O . GLN A 1 193 ? 44.029 23.149 -8.308 1.00 90.62 193 GLN A O 1
ATOM 1605 N N . ASN A 1 194 ? 41.784 23.077 -8.322 1.00 89.81 194 ASN A N 1
ATOM 1606 C CA . ASN A 1 194 ? 41.625 24.176 -7.377 1.00 89.81 194 ASN A CA 1
ATOM 1607 C C . ASN A 1 194 ? 42.253 23.841 -6.016 1.00 89.81 194 ASN A C 1
ATOM 1609 O O . ASN A 1 194 ? 42.979 24.661 -5.459 1.00 89.81 194 ASN A O 1
ATOM 1613 N N . ARG A 1 195 ? 42.066 22.611 -5.521 1.00 89.31 195 ARG A N 1
ATOM 1614 C CA . ARG A 1 195 ? 42.714 22.130 -4.290 1.00 89.31 195 ARG A CA 1
ATOM 1615 C C . ARG A 1 195 ? 44.233 22.132 -4.398 1.00 89.31 195 ARG A C 1
ATOM 1617 O O . ARG A 1 195 ? 44.889 22.640 -3.496 1.00 89.31 195 ARG A O 1
ATOM 1624 N N . LYS A 1 196 ? 44.797 21.632 -5.503 1.00 89.00 196 LYS A N 1
ATOM 1625 C CA . LYS A 1 196 ? 46.251 21.683 -5.747 1.00 89.00 196 LYS A CA 1
ATOM 1626 C C . LYS A 1 196 ? 46.778 23.117 -5.742 1.00 89.00 196 LYS A C 1
ATOM 1628 O O . LYS A 1 196 ? 47.818 23.374 -5.149 1.00 89.00 196 LYS A O 1
ATOM 1633 N N . ARG A 1 197 ? 46.050 24.051 -6.360 1.00 86.94 197 ARG A N 1
ATOM 1634 C CA . ARG A 1 197 ? 46.411 25.474 -6.369 1.00 86.94 197 ARG A CA 1
ATOM 1635 C C . ARG A 1 197 ? 46.390 26.075 -4.964 1.00 86.94 197 ARG A C 1
ATOM 1637 O O . ARG A 1 197 ? 47.333 26.764 -4.603 1.00 86.94 197 ARG A O 1
ATOM 1644 N N . ILE A 1 198 ? 45.342 25.812 -4.184 1.00 84.69 198 ILE A N 1
ATOM 1645 C CA . ILE A 1 198 ? 45.225 26.313 -2.808 1.00 84.69 198 ILE A CA 1
ATOM 1646 C C . ILE A 1 198 ? 46.359 25.756 -1.943 1.00 84.69 198 ILE A C 1
ATOM 1648 O O . ILE A 1 198 ? 47.032 26.526 -1.271 1.00 84.69 198 ILE A O 1
ATOM 1652 N N . LEU A 1 199 ? 46.616 24.447 -2.001 1.00 80.25 199 LEU A N 1
ATOM 1653 C CA . LEU A 1 199 ? 47.690 23.817 -1.228 1.00 80.25 199 LEU A CA 1
ATOM 1654 C C . LEU A 1 199 ? 49.075 24.347 -1.637 1.00 80.25 199 LEU A C 1
ATOM 1656 O O . LEU A 1 199 ? 49.845 24.748 -0.773 1.00 80.25 199 LEU A O 1
ATOM 1660 N N . GLY A 1 200 ? 49.348 24.490 -2.938 1.00 75.19 200 GLY A N 1
ATOM 1661 C CA . GLY A 1 200 ? 50.607 25.078 -3.413 1.00 75.19 200 GLY A CA 1
ATOM 1662 C C . GLY A 1 200 ? 50.790 26.561 -3.055 1.00 75.19 200 GLY A C 1
ATOM 1663 O O . GLY A 1 200 ? 51.917 27.022 -2.908 1.00 75.19 200 GLY A O 1
ATOM 1664 N N . GLN A 1 201 ? 49.702 27.320 -2.877 1.00 68.75 201 GLN A N 1
ATOM 1665 C CA . GLN A 1 201 ? 49.751 28.704 -2.385 1.00 68.75 201 GLN A CA 1
ATOM 1666 C C . GLN A 1 201 ? 49.954 28.795 -0.867 1.00 68.75 201 GLN A C 1
ATOM 1668 O O . GLN A 1 201 ? 50.474 29.801 -0.384 1.00 68.75 201 GLN A O 1
ATOM 1673 N N . VAL A 1 202 ? 49.533 27.776 -0.113 1.00 62.16 202 VAL A N 1
ATOM 1674 C CA . VAL A 1 202 ? 49.783 27.674 1.330 1.00 62.16 202 VAL A CA 1
ATOM 1675 C C . VAL A 1 202 ? 51.262 27.372 1.584 1.00 62.16 202 VAL A C 1
ATOM 1677 O O . VAL A 1 202 ? 51.867 28.044 2.413 1.00 62.16 202 VAL A O 1
ATOM 1680 N N . ASP A 1 203 ? 51.872 26.478 0.803 1.00 56.38 203 ASP A N 1
ATOM 1681 C CA . ASP A 1 203 ? 53.296 26.133 0.936 1.00 56.38 203 ASP A CA 1
ATOM 1682 C C . ASP A 1 203 ? 54.237 27.310 0.602 1.00 56.38 203 ASP A C 1
ATOM 1684 O O . ASP A 1 203 ? 55.303 27.442 1.196 1.00 56.38 203 ASP A O 1
ATOM 1688 N N . GLN A 1 204 ? 53.832 28.224 -0.290 1.00 55.09 204 GLN A N 1
ATOM 1689 C CA . GLN A 1 204 ? 54.605 29.432 -0.634 1.00 55.09 204 GLN A CA 1
ATOM 1690 C C . GLN A 1 204 ? 54.499 30.577 0.386 1.00 55.09 204 GLN A C 1
ATOM 1692 O O . GLN A 1 204 ? 55.258 31.536 0.293 1.00 55.09 204 GLN A O 1
ATOM 1697 N N . LYS A 1 205 ? 53.552 30.525 1.332 1.00 52.66 205 LYS A N 1
ATOM 1698 C CA . LYS A 1 205 ? 53.37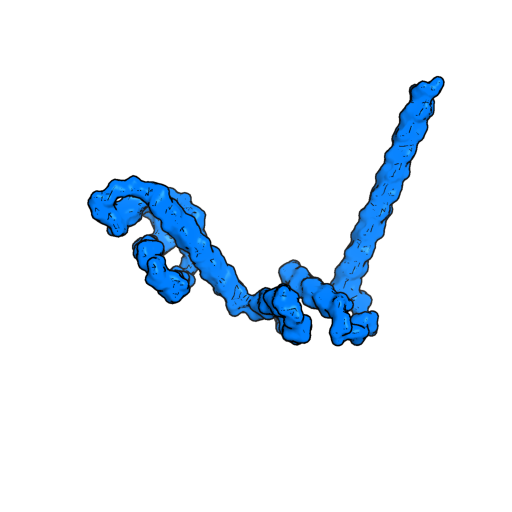3 31.562 2.367 1.00 52.66 205 LYS A CA 1
ATOM 1699 C C . LYS A 1 205 ? 54.036 31.222 3.705 1.00 52.66 205 LYS A C 1
ATOM 1701 O O . LYS A 1 205 ? 53.989 32.045 4.615 1.00 52.66 205 LYS A O 1
ATOM 1706 N N . VAL A 1 206 ? 54.593 30.018 3.840 1.00 54.69 206 VAL A N 1
ATOM 1707 C CA . VAL A 1 206 ? 55.206 29.505 5.081 1.00 54.69 206 VAL A CA 1
ATOM 1708 C C . VAL A 1 206 ? 56.737 29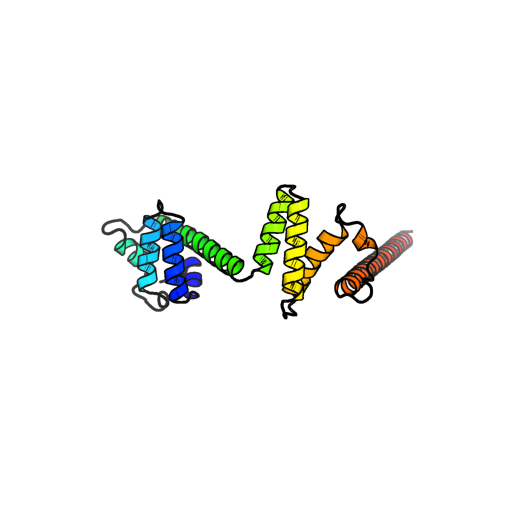.363 4.953 1.00 54.69 206 VAL A C 1
ATOM 1710 O O . VAL A 1 206 ? 57.394 28.973 5.915 1.00 54.69 206 VAL A O 1
ATOM 1713 N N . GLY A 1 207 ? 57.319 29.719 3.801 1.00 46.38 207 GLY A N 1
ATOM 1714 C CA . GLY A 1 207 ? 58.768 29.889 3.605 1.00 46.38 207 GLY A CA 1
ATOM 1715 C C . GLY A 1 207 ? 59.147 31.359 3.524 1.00 46.38 207 GLY A C 1
ATOM 1716 O O . GLY A 1 207 ? 60.237 31.698 4.029 1.00 46.38 207 GLY A O 1
#

Foldseek 3Di:
DPDDLLLVLVQVDDLVRLVVLLVQCCVVPVVPVVLSVLSVVVSVCPNCCPVDPCNDLQNSCCVSPPPDDDDPPVSVVSSVVSSVSSVVSVVVVVCVVDVLNVLVVVLVVCVVVVVLVVSLVSLVVSLVVLVVDPDPDPVSLVSNQVSVVSVVPDPVCPVVVDDDCCPPPNVVVVVVVVVVVVVVVVVVVVVVVVVVVVVVVVVVVVD